Protein AF-A0A841KIM6-F1 (afdb_monomer)

Secondary structure (DSSP, 8-state):
--HHHHHHHHHHHHHHHHHHHHTTHHHHHHT-TT-TTPPPHHHHHHHHHHHHHHHHHHHHHHHHHHHHHHT--SSHHHHHHHTT------HHHHHHHHHHHHHHHHHHHHHHHHHSGGG--HHHHHHHTS-HHHHHHIIIIIIIIIHIIIIIIIIIHHHHHHHTTTTSTT----HHHHHHHHHHHHHHHHHHTHHHHHHHS---HHHHHHHHHHHTHHHHHHHHHHHSS-----PPP-----------------------

Structure (mmCIF, N/CA/C/O backbone):
data_AF-A0A841KIM6-F1
#
_entry.id   AF-A0A841KIM6-F1
#
loop_
_atom_site.group_PDB
_atom_site.id
_atom_site.type_symbol
_atom_site.label_atom_id
_atom_site.label_alt_id
_atom_site.label_comp_id
_atom_site.label_asym_id
_atom_site.label_entity_id
_atom_site.label_seq_id
_atom_site.pdbx_PDB_ins_code
_atom_site.Cartn_x
_atom_site.Cartn_y
_atom_site.Cartn_z
_atom_site.occupancy
_atom_site.B_iso_or_equiv
_atom_site.auth_seq_id
_atom_site.auth_comp_id
_atom_site.auth_asym_id
_atom_site.auth_atom_id
_atom_site.pdbx_PDB_model_num
ATOM 1 N N . MET A 1 1 ? -10.612 5.031 20.998 1.00 79.44 1 MET A N 1
ATOM 2 C CA . MET A 1 1 ? -9.149 5.184 21.158 1.00 79.44 1 MET A CA 1
ATOM 3 C C . MET A 1 1 ? -8.881 6.556 21.750 1.00 79.44 1 MET A C 1
ATOM 5 O O . MET A 1 1 ? -9.544 7.500 21.339 1.00 79.44 1 MET A O 1
ATOM 9 N N . GLU A 1 2 ? -7.971 6.668 22.718 1.00 87.56 2 GLU A N 1
ATOM 10 C CA . GLU A 1 2 ? -7.596 7.968 23.285 1.00 87.56 2 GLU A CA 1
ATOM 11 C C . GLU A 1 2 ? -6.978 8.883 22.221 1.00 87.56 2 GLU A C 1
ATOM 13 O O . GLU A 1 2 ? -6.209 8.426 21.374 1.00 87.56 2 GLU A O 1
ATOM 18 N N . LYS A 1 3 ? -7.268 10.189 22.287 1.00 90.19 3 LYS A N 1
ATOM 19 C CA . LYS A 1 3 ? -6.799 11.175 21.298 1.00 90.19 3 LYS A CA 1
ATOM 20 C C . LYS A 1 3 ? -5.270 11.184 21.161 1.00 90.19 3 LYS A C 1
ATOM 22 O O . LYS A 1 3 ? -4.758 11.223 20.047 1.00 90.19 3 LYS A O 1
ATOM 27 N N . ARG A 1 4 ? -4.534 11.087 22.275 1.00 91.25 4 ARG A N 1
ATOM 28 C CA . ARG A 1 4 ? -3.060 11.033 22.260 1.00 91.25 4 ARG A CA 1
ATOM 29 C C . ARG A 1 4 ? -2.525 9.793 21.542 1.00 91.25 4 ARG A C 1
ATOM 31 O O . ARG A 1 4 ? -1.630 9.921 20.714 1.00 91.25 4 ARG A O 1
ATOM 38 N N . VAL A 1 5 ? -3.097 8.620 21.821 1.00 90.31 5 VAL A N 1
ATOM 39 C CA . VAL A 1 5 ? -2.716 7.363 21.156 1.00 90.31 5 VAL A CA 1
ATOM 40 C C . VAL A 1 5 ? -3.024 7.433 19.659 1.00 90.31 5 VAL A C 1
ATOM 42 O O . VAL A 1 5 ? -2.184 7.038 18.859 1.00 90.31 5 VAL A O 1
ATOM 45 N N . HIS A 1 6 ? -4.166 8.016 19.271 1.00 93.94 6 HIS A N 1
ATOM 46 C CA . HIS A 1 6 ? -4.524 8.230 17.862 1.00 93.94 6 HIS A CA 1
ATOM 47 C C . HIS A 1 6 ? -3.461 9.036 17.113 1.00 93.94 6 HIS A C 1
ATOM 49 O O . HIS A 1 6 ? -2.974 8.589 16.083 1.00 93.94 6 HIS A O 1
ATOM 55 N N . HIS A 1 7 ? -3.077 10.208 17.627 1.00 95.19 7 HIS A N 1
ATOM 56 C CA . HIS A 1 7 ? -2.104 11.069 16.946 1.00 95.19 7 HIS A CA 1
ATOM 57 C C . HIS A 1 7 ? -0.714 10.438 16.856 1.00 95.19 7 HIS A C 1
ATOM 59 O O . HIS A 1 7 ? -0.090 10.505 15.802 1.00 95.19 7 HIS A O 1
ATOM 65 N N . ARG A 1 8 ? -0.251 9.782 17.927 1.00 96.00 8 ARG A N 1
ATOM 66 C CA . ARG A 1 8 ? 1.030 9.062 17.914 1.00 96.00 8 ARG A CA 1
ATOM 67 C C . ARG A 1 8 ? 1.026 7.909 16.913 1.00 96.00 8 ARG A C 1
ATOM 69 O O . ARG A 1 8 ? 2.019 7.700 16.229 1.00 96.00 8 ARG A O 1
ATOM 76 N N . LEU A 1 9 ? -0.089 7.189 16.810 1.00 95.06 9 LEU A N 1
ATOM 77 C CA . LEU A 1 9 ? -0.234 6.096 15.856 1.00 95.06 9 LEU A CA 1
ATOM 78 C C . LEU A 1 9 ? -0.264 6.602 14.411 1.00 95.06 9 LEU A C 1
ATOM 80 O O . LEU A 1 9 ? 0.396 6.014 13.564 1.00 95.06 9 LEU A O 1
ATOM 84 N N . VAL A 1 10 ? -0.974 7.702 14.136 1.00 97.31 10 VAL A N 1
ATOM 85 C CA . VAL A 1 10 ? -0.943 8.353 12.816 1.00 97.31 10 VAL A CA 1
ATOM 86 C C . VAL A 1 10 ? 0.485 8.760 12.463 1.00 97.31 10 VAL A C 1
ATOM 88 O O . VAL A 1 10 ? 0.949 8.389 11.396 1.00 97.31 10 VAL A O 1
ATOM 91 N N . LEU A 1 11 ? 1.201 9.434 13.371 1.00 97.44 11 LEU A N 1
ATOM 92 C CA . LEU A 1 11 ? 2.590 9.839 13.140 1.00 97.44 11 LEU A CA 1
ATOM 93 C C . LEU A 1 11 ? 3.497 8.637 12.842 1.00 97.44 11 LEU A C 1
ATOM 95 O O . LEU A 1 11 ? 4.238 8.659 11.866 1.00 97.44 11 LEU A O 1
ATOM 99 N N . LEU A 1 12 ? 3.405 7.576 13.649 1.00 97.12 12 LEU A N 1
ATOM 100 C CA . LEU A 1 12 ? 4.183 6.355 13.446 1.00 97.12 12 LEU A CA 1
ATOM 101 C C . LEU A 1 12 ? 3.915 5.739 12.066 1.00 97.12 12 LEU A C 1
ATOM 103 O O . LEU A 1 12 ? 4.857 5.427 11.344 1.00 97.12 12 LEU A O 1
ATOM 107 N N . LEU A 1 13 ? 2.645 5.593 11.685 1.00 96.94 13 LEU A N 1
ATOM 108 C CA . LEU A 1 13 ? 2.259 5.041 10.385 1.00 96.94 13 LEU A CA 1
ATOM 109 C C . LEU A 1 13 ? 2.717 5.935 9.224 1.00 96.94 13 LEU A C 1
ATOM 111 O O . LEU A 1 13 ? 3.187 5.413 8.218 1.00 96.94 13 LEU A O 1
ATOM 115 N N . SER A 1 14 ? 2.656 7.261 9.371 1.00 97.94 14 SER A N 1
ATOM 116 C CA . SER A 1 14 ? 3.191 8.205 8.383 1.00 97.94 14 SER A CA 1
ATOM 117 C C . SER A 1 14 ? 4.696 8.049 8.191 1.00 97.94 14 SER A C 1
ATOM 119 O O . SER A 1 14 ? 5.161 7.995 7.056 1.00 97.94 14 SER A O 1
ATOM 121 N N . CYS A 1 15 ? 5.461 7.943 9.280 1.00 98.00 15 CYS A N 1
ATOM 122 C CA . CYS A 1 15 ? 6.906 7.733 9.212 1.00 98.00 15 CYS A CA 1
ATOM 123 C C . CYS A 1 15 ? 7.255 6.382 8.577 1.00 98.00 15 CYS A C 1
ATOM 125 O O . CYS A 1 15 ? 8.140 6.324 7.727 1.00 98.00 15 CYS A O 1
ATOM 127 N N . LEU A 1 16 ? 6.539 5.312 8.940 1.00 97.25 16 LEU A N 1
ATOM 128 C CA . LEU A 1 16 ? 6.732 3.983 8.356 1.00 97.25 16 LEU A CA 1
ATOM 129 C C . LEU A 1 16 ? 6.395 3.960 6.858 1.00 97.25 16 LEU A C 1
ATOM 131 O O . LEU A 1 16 ? 7.172 3.424 6.074 1.00 97.25 16 LEU A O 1
ATOM 135 N N . GLY A 1 17 ? 5.289 4.583 6.444 1.00 97.38 17 GLY A N 1
ATOM 136 C CA . GLY A 1 17 ? 4.922 4.705 5.031 1.00 97.38 17 GLY A CA 1
ATOM 137 C C . GLY A 1 17 ? 5.909 5.563 4.227 1.00 97.38 17 GLY A C 1
ATOM 138 O O . GLY A 1 17 ? 6.243 5.228 3.091 1.00 97.38 17 GLY A O 1
ATOM 139 N N . CYS A 1 18 ? 6.443 6.630 4.828 1.00 97.88 18 CYS A N 1
ATOM 140 C CA . CYS A 1 18 ? 7.510 7.435 4.231 1.00 97.88 18 CYS A CA 1
ATOM 141 C C . CYS A 1 18 ? 8.790 6.614 4.027 1.00 97.88 18 CYS A C 1
ATOM 143 O O . CYS A 1 18 ? 9.299 6.552 2.910 1.00 97.88 18 CYS A O 1
ATOM 145 N N . ALA A 1 19 ? 9.253 5.898 5.056 1.00 97.56 19 ALA A N 1
ATOM 146 C CA . ALA A 1 19 ? 10.401 5.000 4.941 1.00 97.56 19 ALA A CA 1
ATOM 147 C C . ALA A 1 19 ? 10.178 3.914 3.871 1.00 97.56 19 ALA A C 1
ATOM 149 O O . ALA A 1 19 ? 11.064 3.659 3.058 1.00 97.56 19 ALA A O 1
ATOM 150 N N . ALA A 1 20 ? 8.977 3.332 3.818 1.00 95.81 20 ALA A N 1
ATOM 151 C CA . ALA A 1 20 ? 8.585 2.361 2.801 1.00 95.81 20 ALA A CA 1
ATOM 152 C C . ALA A 1 20 ? 8.582 2.944 1.377 1.00 95.81 20 ALA A C 1
ATOM 154 O O . ALA A 1 20 ? 8.960 2.257 0.434 1.00 95.81 20 ALA A O 1
ATOM 155 N N . SER A 1 21 ? 8.205 4.214 1.212 1.00 95.50 21 SER A N 1
ATOM 156 C CA . SER A 1 21 ? 8.249 4.902 -0.086 1.00 95.50 21 SER A CA 1
ATOM 157 C C . SER A 1 21 ? 9.673 5.209 -0.520 1.00 95.50 21 SER A C 1
ATOM 159 O O . SER A 1 21 ? 10.030 4.954 -1.661 1.00 95.50 21 SER A O 1
ATO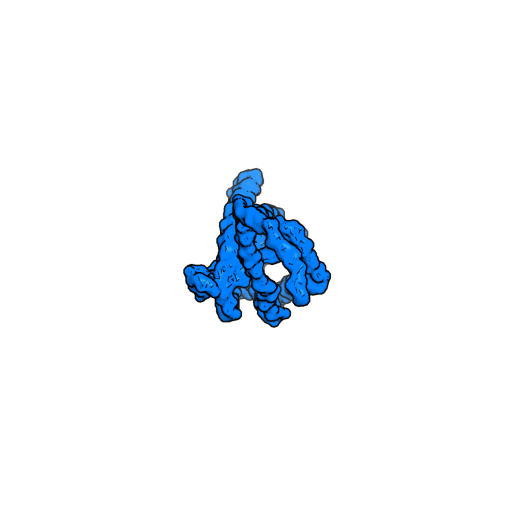M 161 N N . LEU A 1 22 ? 10.523 5.682 0.390 1.00 95.38 22 LEU A N 1
ATOM 162 C CA . LEU A 1 22 ? 11.937 5.924 0.094 1.00 95.38 22 LEU A CA 1
ATOM 163 C C . LEU A 1 22 ? 12.687 4.628 -0.248 1.00 95.38 22 LEU A C 1
ATOM 165 O O . LEU A 1 22 ? 13.611 4.639 -1.058 1.00 95.38 22 LEU A O 1
ATOM 169 N N . ALA A 1 23 ? 12.254 3.498 0.310 1.00 95.00 23 ALA A N 1
ATOM 170 C CA . ALA A 1 23 ? 12.800 2.177 0.023 1.00 95.00 23 ALA A CA 1
ATOM 171 C C . ALA A 1 23 ? 12.609 1.717 -1.439 1.00 95.00 23 ALA A C 1
ATOM 173 O O . ALA A 1 23 ? 13.270 0.767 -1.860 1.00 95.00 23 ALA A O 1
ATOM 174 N N . THR A 1 24 ? 11.761 2.385 -2.232 1.00 92.12 24 THR A N 1
ATOM 175 C CA . THR A 1 24 ? 11.604 2.100 -3.670 1.00 92.12 24 THR A CA 1
ATOM 176 C C . THR A 1 24 ? 12.613 2.850 -4.547 1.00 92.12 24 THR A C 1
ATOM 178 O O . THR A 1 24 ? 12.796 2.492 -5.710 1.00 92.12 24 THR A O 1
ATOM 181 N N . LEU A 1 25 ? 13.344 3.836 -4.010 1.00 91.12 25 LEU A N 1
ATOM 182 C CA . LEU A 1 25 ? 14.331 4.602 -4.782 1.00 91.12 25 LEU A CA 1
ATOM 183 C C . LEU A 1 25 ? 15.413 3.725 -5.435 1.00 91.12 25 LEU A C 1
ATOM 185 O O . LEU A 1 25 ? 15.686 3.932 -6.617 1.00 91.12 25 LEU A O 1
ATOM 189 N N . PRO A 1 26 ? 16.009 2.713 -4.766 1.00 91.56 26 PRO A N 1
ATOM 190 C CA . PRO A 1 26 ? 17.039 1.889 -5.394 1.00 91.56 26 PRO A CA 1
ATOM 191 C C . PRO A 1 26 ? 16.560 1.142 -6.640 1.00 91.56 26 PRO A C 1
ATOM 193 O O . PRO A 1 26 ? 17.347 0.965 -7.571 1.00 91.56 26 PRO A O 1
ATOM 196 N N . ILE A 1 27 ? 15.297 0.694 -6.659 1.00 87.62 27 ILE A N 1
ATOM 197 C CA . ILE A 1 27 ? 14.717 0.019 -7.823 1.00 87.62 27 ILE A CA 1
ATOM 198 C C . ILE A 1 27 ? 14.295 1.021 -8.898 1.00 87.62 27 ILE A C 1
ATOM 200 O O . ILE A 1 27 ? 14.581 0.787 -10.067 1.00 87.62 27 ILE A O 1
ATOM 204 N N . ALA A 1 28 ? 13.727 2.168 -8.515 1.00 84.62 28 ALA A N 1
ATOM 205 C CA . ALA A 1 28 ? 13.369 3.234 -9.449 1.00 84.62 28 ALA A CA 1
ATOM 206 C C . ALA A 1 28 ? 14.597 3.772 -10.205 1.00 84.62 28 ALA A C 1
ATOM 208 O O . ALA A 1 28 ? 14.563 3.902 -11.423 1.00 84.62 28 ALA A O 1
ATOM 209 N N . LEU A 1 29 ? 15.712 3.998 -9.503 1.00 86.69 29 LEU A N 1
ATOM 210 C CA . LEU A 1 29 ? 16.974 4.431 -10.111 1.00 86.69 29 LEU A CA 1
ATOM 211 C C . LEU A 1 29 ? 17.618 3.333 -10.971 1.00 86.69 29 LEU A C 1
ATOM 213 O O . LEU A 1 29 ? 18.273 3.636 -11.963 1.00 86.69 29 LEU A O 1
ATOM 217 N N . ALA A 1 30 ? 17.437 2.056 -10.609 1.00 85.56 30 ALA A N 1
ATOM 218 C CA . ALA A 1 30 ? 17.943 0.928 -11.395 1.00 85.56 30 ALA A CA 1
ATOM 219 C C . ALA A 1 30 ? 17.174 0.722 -12.706 1.00 85.56 30 ALA A C 1
ATOM 221 O O . ALA A 1 30 ? 17.750 0.223 -13.666 1.00 85.56 30 ALA A O 1
ATOM 222 N N . LEU A 1 31 ? 15.896 1.106 -12.741 1.00 77.88 31 LEU A N 1
ATOM 223 C CA . LEU A 1 31 ? 15.070 1.046 -13.945 1.00 77.88 31 LEU A CA 1
ATOM 224 C C . LEU A 1 31 ? 15.464 2.090 -15.001 1.00 77.88 31 LEU A C 1
ATOM 226 O O . LEU A 1 31 ? 15.036 1.970 -16.146 1.00 77.88 31 LEU A O 1
ATOM 230 N N . GLY A 1 32 ? 16.320 3.059 -14.659 1.00 71.94 32 GLY A N 1
ATOM 231 C CA . GLY A 1 32 ? 16.931 3.966 -15.630 1.00 71.94 32 GLY A CA 1
ATOM 232 C C . GLY A 1 32 ? 15.916 4.707 -16.513 1.00 71.94 32 GLY A C 1
ATOM 233 O O . GLY A 1 32 ? 14.893 5.184 -16.026 1.00 71.94 32 GLY A O 1
ATOM 234 N N . GLY A 1 33 ? 16.231 4.820 -17.811 1.00 58.19 33 GLY A N 1
ATOM 235 C CA . GLY A 1 33 ? 15.678 5.730 -18.835 1.00 58.19 33 GLY A CA 1
ATOM 236 C C . GLY A 1 33 ? 14.164 5.767 -19.113 1.00 58.19 33 GLY A C 1
ATOM 237 O O . GLY A 1 33 ? 13.772 6.359 -20.113 1.00 58.19 33 GLY A O 1
ATOM 238 N N . ALA A 1 34 ? 13.305 5.216 -18.253 1.00 57.16 34 ALA A N 1
ATOM 239 C CA . ALA A 1 34 ? 11.870 5.528 -18.245 1.00 57.16 34 ALA A CA 1
ATOM 240 C C . ALA A 1 34 ? 11.579 6.961 -17.742 1.00 57.16 34 ALA A C 1
ATOM 242 O O . ALA A 1 34 ? 10.501 7.499 -17.982 1.00 57.16 34 ALA A O 1
ATOM 243 N N . PHE A 1 35 ? 12.549 7.586 -17.065 1.00 58.16 35 PHE A N 1
ATOM 244 C CA . PHE A 1 35 ? 12.452 8.941 -16.525 1.00 58.16 35 PHE A CA 1
ATOM 245 C C . PHE A 1 35 ? 13.674 9.766 -16.953 1.00 58.16 35 PHE A C 1
ATOM 247 O O . PHE A 1 35 ? 14.587 10.003 -16.165 1.00 58.16 35 PHE A O 1
ATOM 254 N N . ALA A 1 36 ? 13.721 10.164 -18.225 1.00 58.66 36 ALA A N 1
ATOM 255 C CA . ALA A 1 36 ? 14.836 10.945 -18.773 1.00 58.66 36 ALA A CA 1
ATOM 256 C C . ALA A 1 36 ? 15.005 12.332 -18.107 1.00 58.66 36 ALA A C 1
ATOM 258 O O . ALA A 1 36 ? 16.098 12.886 -18.144 1.00 58.66 36 ALA A O 1
ATOM 259 N N . ASP A 1 37 ? 13.973 12.826 -17.412 1.00 73.62 37 ASP A N 1
ATOM 260 C CA . ASP A 1 37 ? 13.924 14.160 -16.799 1.00 73.62 37 ASP A CA 1
ATOM 261 C C . ASP A 1 37 ? 13.688 14.110 -15.278 1.00 73.62 37 ASP A C 1
ATOM 263 O O . ASP A 1 37 ? 12.828 14.806 -14.729 1.00 73.62 37 ASP A O 1
ATOM 267 N N . LEU A 1 38 ? 14.412 13.245 -14.559 1.00 77.38 38 LEU A N 1
ATOM 268 C CA . LEU A 1 38 ? 14.303 13.232 -13.098 1.00 77.38 38 LEU A CA 1
ATOM 269 C C . LEU A 1 38 ? 14.894 14.514 -12.488 1.00 77.38 38 LEU A C 1
ATOM 271 O O . LEU A 1 38 ? 15.999 14.924 -12.852 1.00 77.38 38 LEU A O 1
ATOM 275 N N . PRO A 1 39 ? 14.218 15.117 -11.493 1.00 86.81 39 PRO A N 1
ATOM 276 C CA . PRO A 1 39 ? 14.806 16.180 -10.693 1.00 86.81 39 PRO A CA 1
ATOM 277 C C . PRO A 1 39 ? 16.111 15.727 -10.018 1.00 86.81 39 PRO A C 1
ATOM 279 O O . PRO A 1 39 ? 16.303 14.527 -9.787 1.00 86.81 39 PRO A O 1
ATOM 282 N N . PRO A 1 40 ? 16.972 16.670 -9.587 1.00 90.25 40 PRO A N 1
ATOM 283 C CA . PRO A 1 40 ? 18.133 16.351 -8.763 1.00 90.25 40 PRO A CA 1
ATOM 284 C C . PRO A 1 40 ? 17.742 15.471 -7.572 1.00 90.25 40 PRO A C 1
ATOM 286 O O . PRO A 1 40 ? 16.707 15.697 -6.941 1.00 90.25 40 PRO A O 1
ATOM 289 N N . LEU A 1 41 ? 18.584 14.493 -7.230 1.00 89.31 41 LEU A N 1
ATOM 290 C CA . LEU A 1 41 ? 18.266 13.472 -6.225 1.00 89.31 41 LEU A CA 1
ATOM 291 C C . LEU A 1 41 ? 17.724 14.033 -4.889 1.00 89.31 41 LEU A C 1
ATOM 293 O O . LEU A 1 41 ? 16.771 13.447 -4.366 1.00 89.31 41 LEU A O 1
ATOM 297 N N . PRO A 1 42 ? 18.226 15.162 -4.339 1.00 93.12 42 PRO A N 1
ATOM 298 C CA . PRO A 1 42 ? 17.646 15.763 -3.135 1.00 93.12 42 PRO A CA 1
ATOM 299 C C . PRO A 1 42 ? 16.206 16.256 -3.326 1.00 93.12 42 PRO A C 1
ATOM 301 O O . PRO A 1 42 ? 15.379 16.086 -2.433 1.00 93.12 42 PRO A O 1
ATOM 304 N N . VAL A 1 43 ? 15.888 16.824 -4.493 1.00 94.12 43 VAL A N 1
ATOM 305 C CA . VAL A 1 43 ? 14.540 17.304 -4.839 1.00 94.12 43 VAL A CA 1
ATOM 306 C C . VAL A 1 43 ? 13.593 16.123 -5.013 1.00 94.12 43 VAL A C 1
ATOM 308 O O . VAL A 1 43 ? 12.505 16.128 -4.443 1.00 94.12 43 VAL A O 1
ATOM 311 N N . LEU A 1 44 ? 14.025 15.081 -5.730 1.00 91.31 44 LEU A N 1
ATOM 312 C CA . LEU A 1 44 ? 13.251 13.852 -5.904 1.00 91.31 44 LEU A CA 1
ATOM 313 C C . LEU A 1 44 ? 12.954 13.183 -4.554 1.00 91.31 44 LEU A C 1
ATOM 315 O O . LEU A 1 44 ? 11.805 12.877 -4.244 1.00 91.31 44 LEU A O 1
ATOM 319 N N . THR A 1 45 ? 13.986 13.001 -3.728 1.00 94.12 45 THR A N 1
ATOM 320 C CA . THR A 1 45 ? 13.877 12.342 -2.418 1.00 94.12 45 THR A CA 1
ATOM 321 C C . THR A 1 45 ? 13.025 13.164 -1.453 1.00 94.12 45 THR A C 1
ATOM 323 O O . THR A 1 45 ? 12.140 12.620 -0.794 1.00 94.12 45 THR A O 1
ATOM 326 N N . GLY A 1 46 ? 13.250 14.480 -1.387 1.00 96.75 46 GLY A N 1
ATOM 327 C CA . GLY A 1 46 ? 12.474 15.391 -0.548 1.00 96.75 46 GLY A CA 1
ATOM 328 C C . GLY A 1 46 ? 11.009 15.463 -0.974 1.00 96.75 46 GLY A C 1
ATOM 329 O O . GLY A 1 46 ? 10.120 15.344 -0.131 1.00 96.75 46 GLY A O 1
ATOM 330 N N . GLY A 1 47 ? 10.746 15.575 -2.278 1.00 96.31 47 GLY A N 1
ATOM 331 C CA . GLY A 1 47 ? 9.397 15.566 -2.841 1.00 96.31 47 GLY A CA 1
ATOM 332 C C . GLY A 1 47 ? 8.653 14.264 -2.544 1.00 96.31 47 GLY A C 1
ATOM 333 O O . GLY A 1 47 ? 7.522 14.305 -2.059 1.00 96.31 47 GLY A O 1
ATOM 334 N N . LEU A 1 48 ? 9.309 13.116 -2.742 1.00 94.88 48 LEU A N 1
ATOM 335 C CA . LEU A 1 48 ? 8.754 11.800 -2.416 1.00 94.88 48 LEU A CA 1
ATOM 336 C C . LEU A 1 48 ? 8.456 11.664 -0.917 1.00 94.88 48 LEU A C 1
ATOM 338 O O . LEU A 1 48 ? 7.383 11.193 -0.549 1.00 94.88 48 LEU A O 1
ATOM 342 N N . ALA A 1 49 ? 9.364 12.112 -0.046 1.00 97.69 49 ALA A N 1
ATOM 343 C CA . ALA A 1 49 ? 9.169 12.059 1.400 1.00 97.69 49 ALA A CA 1
ATOM 344 C C . ALA A 1 49 ? 7.987 12.928 1.856 1.00 97.69 49 ALA A C 1
ATOM 346 O O . ALA A 1 49 ? 7.145 12.471 2.630 1.00 97.69 49 ALA A O 1
ATOM 347 N N . VAL A 1 50 ? 7.891 14.167 1.362 1.00 98.12 50 VAL A N 1
ATOM 348 C CA . VAL A 1 50 ? 6.786 15.081 1.690 1.00 98.12 50 VAL A CA 1
ATOM 349 C C . VAL A 1 50 ? 5.458 14.516 1.193 1.00 98.12 50 VAL A C 1
ATOM 351 O O . VAL A 1 50 ? 4.500 14.444 1.965 1.00 98.12 50 VAL A O 1
ATOM 354 N N . GLN A 1 51 ? 5.409 14.059 -0.061 1.00 97.56 51 GLN A N 1
ATOM 355 C CA . GLN A 1 51 ? 4.226 13.417 -0.629 1.00 97.56 51 GLN A CA 1
ATOM 356 C C . GLN A 1 51 ? 3.799 12.212 0.216 1.00 97.56 51 GLN A C 1
ATOM 358 O O . GLN A 1 51 ? 2.636 12.126 0.616 1.00 97.56 51 GLN A O 1
ATOM 363 N N . ALA A 1 52 ? 4.733 11.315 0.536 1.00 97.62 52 ALA A N 1
ATOM 364 C CA . ALA A 1 52 ? 4.464 10.131 1.336 1.00 97.62 52 ALA A CA 1
ATOM 365 C C . ALA A 1 52 ? 3.910 10.506 2.717 1.00 97.62 52 ALA A C 1
ATOM 367 O O . ALA A 1 52 ? 2.861 10.005 3.117 1.00 97.62 52 ALA A O 1
ATOM 368 N N . LEU A 1 53 ? 4.552 11.431 3.434 1.00 98.38 53 LEU A N 1
ATOM 369 C CA . LEU A 1 53 ? 4.092 11.865 4.755 1.00 98.38 53 LEU A CA 1
ATOM 370 C C . LEU A 1 53 ? 2.649 12.379 4.721 1.00 98.38 53 LEU A C 1
ATOM 372 O O . LEU A 1 53 ? 1.853 11.984 5.575 1.00 98.38 53 LEU A O 1
ATOM 376 N N . VAL A 1 54 ? 2.295 13.202 3.730 1.00 98.44 54 VAL A N 1
ATOM 377 C CA . VAL A 1 54 ? 0.929 13.725 3.563 1.00 98.44 54 VAL A CA 1
ATOM 378 C C . VAL A 1 54 ? -0.054 12.594 3.268 1.00 98.44 54 VAL A C 1
ATOM 380 O O . VAL A 1 54 ? -1.057 12.450 3.972 1.00 98.44 54 VAL A O 1
ATOM 383 N N . VAL A 1 55 ? 0.242 11.760 2.269 1.00 98.31 55 VAL A N 1
ATOM 384 C CA . VAL A 1 55 ? -0.635 10.662 1.839 1.00 98.31 55 VAL A CA 1
ATOM 385 C C . VAL A 1 55 ? -0.871 9.669 2.978 1.00 98.31 55 VAL A C 1
ATOM 387 O O . VAL A 1 55 ? -2.023 9.382 3.311 1.00 98.31 55 VAL A O 1
ATOM 390 N N . PHE A 1 56 ? 0.185 9.190 3.640 1.00 98.19 56 PHE A N 1
ATOM 391 C CA . PHE A 1 56 ? 0.049 8.222 4.729 1.00 98.19 56 PHE A CA 1
ATOM 392 C C . PHE A 1 56 ? -0.555 8.837 5.990 1.00 98.19 56 PHE A C 1
ATOM 394 O O . PHE A 1 56 ? -1.292 8.144 6.688 1.00 98.19 56 PHE A O 1
ATOM 401 N N . ALA A 1 57 ? -0.321 10.122 6.287 1.00 98.25 57 ALA A N 1
ATOM 402 C CA . ALA A 1 57 ? -1.009 10.796 7.392 1.00 98.25 57 ALA A CA 1
ATOM 403 C C . ALA A 1 57 ? -2.521 10.844 7.169 1.00 98.25 57 ALA A C 1
ATOM 405 O O . ALA A 1 57 ? -3.285 10.501 8.076 1.00 98.25 57 ALA A O 1
ATOM 406 N N . LEU A 1 58 ? -2.960 11.223 5.966 1.00 98.38 58 LEU A N 1
ATOM 407 C CA . LEU A 1 58 ? -4.377 11.257 5.610 1.00 98.38 58 LEU A CA 1
ATOM 408 C C . LEU A 1 58 ? -4.983 9.851 5.631 1.00 98.38 58 LEU A C 1
ATOM 410 O O . LEU A 1 58 ? -5.987 9.635 6.313 1.00 98.38 58 LEU A O 1
ATOM 414 N N . ALA A 1 59 ? -4.344 8.887 4.966 1.00 97.81 59 ALA A N 1
ATOM 415 C CA . ALA A 1 59 ? -4.800 7.502 4.914 1.00 97.81 59 ALA A CA 1
ATOM 416 C C . ALA A 1 59 ? -4.898 6.884 6.317 1.00 97.81 59 ALA A C 1
ATOM 418 O O . ALA A 1 59 ? -5.959 6.391 6.703 1.00 97.81 59 ALA A O 1
ATOM 419 N N . ALA A 1 60 ? -3.845 6.982 7.134 1.00 97.69 60 ALA A N 1
ATOM 420 C CA . ALA A 1 60 ? -3.849 6.459 8.497 1.00 97.69 60 ALA A CA 1
ATOM 421 C C . ALA A 1 60 ? -4.915 7.145 9.363 1.00 97.69 60 ALA A C 1
ATOM 423 O O . ALA A 1 60 ? -5.652 6.479 10.092 1.00 97.69 60 ALA A O 1
ATOM 424 N N . HIS A 1 61 ? -5.043 8.472 9.274 1.00 97.50 61 HIS A N 1
ATOM 425 C CA . HIS A 1 61 ? -6.017 9.218 10.063 1.00 97.50 61 HIS A CA 1
ATOM 426 C C . HIS A 1 61 ? -7.461 8.839 9.719 1.00 97.50 61 HIS A C 1
ATOM 428 O O . HIS A 1 61 ? -8.263 8.576 10.623 1.00 97.50 61 HIS A O 1
ATOM 434 N N . LEU A 1 62 ? -7.795 8.817 8.427 1.00 97.19 62 LEU A N 1
ATOM 435 C CA . LEU A 1 62 ? -9.127 8.477 7.936 1.00 97.19 62 LEU A CA 1
ATOM 436 C C . LEU A 1 62 ? -9.436 6.995 8.155 1.00 97.19 62 LEU A C 1
ATOM 438 O O . LEU A 1 62 ? -10.516 6.675 8.648 1.00 97.19 62 LEU A O 1
ATOM 442 N N . GLY A 1 63 ? -8.476 6.109 7.890 1.00 95.62 63 GLY A N 1
ATOM 443 C CA . GLY A 1 63 ? -8.601 4.668 8.094 1.00 95.62 63 GLY A CA 1
ATOM 444 C C . GLY A 1 63 ? -8.869 4.301 9.550 1.00 95.62 63 GLY A C 1
ATOM 445 O O . GLY A 1 63 ? -9.848 3.617 9.845 1.00 95.62 63 GLY A O 1
ATOM 446 N N . LEU A 1 64 ? -8.087 4.838 10.494 1.00 94.75 64 LEU A N 1
ATOM 447 C CA . LEU A 1 64 ? -8.299 4.611 11.931 1.00 94.75 64 LEU A CA 1
ATOM 448 C C . LEU A 1 64 ? -9.657 5.139 12.414 1.00 94.75 64 LEU A C 1
ATOM 450 O O . LEU A 1 64 ? -10.316 4.496 13.236 1.00 94.75 64 LEU A O 1
ATOM 454 N N . LYS A 1 65 ? -10.098 6.297 11.904 1.00 93.62 65 LYS A N 1
ATOM 455 C CA . LYS A 1 65 ? -11.426 6.847 12.212 1.00 93.62 65 LYS A CA 1
ATOM 456 C C . LYS A 1 65 ? -12.539 5.955 11.670 1.00 93.62 65 LYS A C 1
ATOM 458 O O . LYS A 1 65 ? -13.449 5.617 12.426 1.00 93.62 65 LYS A O 1
ATOM 463 N N . ALA A 1 66 ? -12.465 5.570 10.399 1.00 92.50 66 ALA A N 1
ATOM 464 C CA . ALA A 1 66 ? -13.451 4.713 9.750 1.00 92.50 66 ALA A CA 1
ATOM 465 C C . ALA A 1 66 ? -13.548 3.357 10.461 1.00 92.50 66 ALA A C 1
ATOM 467 O O . ALA A 1 66 ? -14.641 2.955 10.861 1.00 92.50 66 ALA A O 1
ATOM 468 N N . ALA A 1 67 ? -12.404 2.723 10.738 1.00 90.56 67 ALA A N 1
ATOM 469 C CA . ALA A 1 67 ? -12.318 1.461 11.465 1.00 90.56 67 ALA A CA 1
ATOM 470 C C . ALA A 1 67 ? -12.999 1.546 12.839 1.00 90.56 67 ALA A C 1
ATOM 472 O O . ALA A 1 67 ? -13.868 0.733 13.159 1.00 90.56 67 ALA A O 1
ATOM 473 N N . GLY A 1 68 ? -12.678 2.583 13.621 1.00 88.94 68 GLY A N 1
ATOM 474 C CA . GLY A 1 68 ? -13.269 2.794 14.942 1.00 88.94 68 GLY A CA 1
ATOM 475 C C . GLY A 1 68 ? -14.785 3.021 14.919 1.00 88.94 68 GLY A C 1
ATOM 476 O O . GLY A 1 68 ? -15.463 2.646 15.873 1.00 88.94 68 GLY A O 1
ATOM 477 N N . ARG A 1 69 ? -15.333 3.600 13.841 1.00 89.38 69 ARG A N 1
ATOM 478 C CA . ARG A 1 69 ? -16.777 3.853 13.688 1.00 89.38 69 ARG A CA 1
ATOM 479 C C . ARG A 1 69 ? -17.584 2.607 13.345 1.00 89.38 69 ARG A C 1
ATOM 481 O O . ARG A 1 69 ? -18.747 2.554 13.719 1.00 89.38 69 ARG A O 1
ATOM 488 N N . VAL A 1 70 ? -16.980 1.627 12.676 1.00 88.00 70 VAL A N 1
ATOM 489 C CA . VAL A 1 70 ? -17.646 0.367 12.288 1.00 88.00 70 VAL A CA 1
ATOM 490 C C . VAL A 1 70 ? -17.224 -0.844 13.117 1.00 88.00 70 VAL A C 1
ATOM 492 O O . VAL A 1 70 ? -17.637 -1.969 12.832 1.00 88.00 70 VAL A O 1
ATOM 495 N N . GLY A 1 71 ? -16.441 -0.620 14.174 1.00 85.25 71 GLY A N 1
ATOM 496 C CA . GLY A 1 71 ? -16.027 -1.655 15.118 1.00 85.25 71 GLY A CA 1
ATOM 497 C C . GLY A 1 71 ? -14.874 -2.537 14.636 1.00 85.25 71 GLY A C 1
ATOM 498 O O . GLY A 1 71 ? -14.672 -3.605 15.207 1.00 85.25 71 GLY A O 1
ATOM 499 N N . LEU A 1 72 ? -14.116 -2.110 13.623 1.00 86.25 72 LEU A N 1
ATOM 500 C CA . LEU A 1 72 ? -12.870 -2.761 13.217 1.00 86.25 72 LEU A CA 1
ATOM 501 C C . LEU A 1 72 ? -11.718 -2.332 14.137 1.00 86.25 72 LEU A C 1
ATOM 503 O O . LEU A 1 72 ? -11.704 -1.229 14.685 1.00 86.25 72 LEU A O 1
ATOM 507 N N . ALA A 1 73 ? -10.723 -3.205 14.295 1.00 79.38 73 ALA A N 1
ATOM 508 C CA . ALA A 1 73 ? -9.602 -2.976 15.205 1.00 79.38 73 ALA A CA 1
ATOM 509 C C . ALA A 1 73 ? -8.622 -1.876 14.740 1.00 79.38 73 ALA A C 1
ATOM 511 O O . ALA A 1 73 ? -7.907 -1.312 15.570 1.00 79.38 73 ALA A O 1
ATOM 512 N N . GLY A 1 74 ? -8.566 -1.578 13.435 1.00 84.06 74 GLY A N 1
ATOM 513 C CA . GLY A 1 74 ? -7.556 -0.690 12.851 1.00 84.06 74 GLY A CA 1
ATOM 514 C C . GLY A 1 74 ? -6.168 -1.336 12.908 1.00 84.06 74 GLY A C 1
ATOM 515 O O . GLY A 1 74 ? -5.945 -2.349 12.258 1.00 84.06 74 GLY A O 1
ATOM 516 N N . ALA A 1 75 ? -5.263 -0.793 13.729 1.00 83.62 75 ALA A N 1
ATOM 517 C CA . ALA A 1 75 ? -3.902 -1.309 13.926 1.00 83.62 75 ALA A CA 1
ATOM 518 C C . ALA A 1 75 ? -3.659 -1.729 15.396 1.00 83.62 75 ALA A C 1
ATOM 520 O O . ALA A 1 75 ? -2.964 -1.028 16.135 1.00 83.62 75 ALA A O 1
ATOM 521 N N . PRO A 1 76 ? -4.244 -2.849 15.869 1.00 82.00 76 PRO A N 1
ATOM 522 C CA . PRO A 1 76 ? -4.306 -3.183 17.297 1.00 82.00 76 PRO A CA 1
ATOM 523 C C . PRO A 1 76 ? -2.935 -3.410 17.951 1.00 82.00 76 PRO A C 1
ATOM 525 O O . PRO A 1 76 ? -2.745 -3.001 19.095 1.00 82.00 76 PRO A O 1
ATOM 528 N N . LEU A 1 77 ? -1.983 -4.018 17.231 1.00 82.50 77 LEU A N 1
ATOM 529 C CA . LEU A 1 77 ? -0.613 -4.246 17.707 1.00 82.50 77 LEU A CA 1
ATOM 530 C C . LEU A 1 77 ? 0.108 -2.912 17.943 1.00 82.50 77 LEU A C 1
ATOM 532 O O . LEU A 1 77 ? 0.544 -2.625 19.056 1.00 82.50 77 LEU A O 1
ATOM 536 N N . LEU A 1 78 ? 0.161 -2.064 16.914 1.00 85.69 78 LEU A N 1
ATOM 537 C CA . LEU A 1 78 ? 0.822 -0.760 16.983 1.00 85.69 78 LEU A CA 1
ATOM 538 C C . LEU A 1 78 ? 0.132 0.173 17.986 1.00 85.69 78 LEU A C 1
ATOM 540 O O . LEU A 1 78 ? 0.803 0.864 18.745 1.00 85.69 78 LEU A O 1
ATOM 544 N N . ALA A 1 79 ? -1.200 0.149 18.068 1.00 85.62 79 ALA A N 1
ATOM 545 C CA . ALA A 1 79 ? -1.953 0.924 19.052 1.00 85.62 79 ALA A CA 1
ATOM 546 C C . ALA A 1 79 ? -1.667 0.490 20.499 1.00 85.62 79 ALA A C 1
ATOM 548 O O . ALA A 1 79 ? -1.732 1.306 21.419 1.00 85.62 79 ALA A O 1
ATOM 549 N N . ALA A 1 80 ? -1.394 -0.794 20.736 1.00 84.62 80 ALA A N 1
ATOM 550 C CA . ALA A 1 80 ? -1.013 -1.286 22.052 1.00 84.62 80 ALA A CA 1
ATOM 551 C C . ALA A 1 80 ? 0.430 -0.903 22.406 1.00 84.62 80 ALA A C 1
ATOM 553 O O . ALA A 1 80 ? 0.627 -0.366 23.494 1.00 84.62 80 ALA A O 1
ATOM 554 N N . LEU A 1 81 ? 1.376 -1.045 21.472 1.00 85.62 81 LEU A N 1
ATOM 555 C CA . LEU A 1 81 ? 2.769 -0.611 21.643 1.00 85.62 81 LEU A CA 1
ATOM 556 C C . LEU A 1 81 ? 2.875 0.899 21.916 1.00 85.62 81 LEU A C 1
ATOM 558 O O . LEU A 1 81 ? 3.455 1.312 22.914 1.00 85.62 81 LEU A O 1
ATOM 562 N N . VAL A 1 82 ? 2.231 1.732 21.090 1.00 89.69 82 VAL A N 1
ATOM 563 C CA . VAL A 1 82 ? 2.189 3.199 21.261 1.00 89.69 82 VAL A CA 1
ATOM 564 C C . VAL A 1 82 ? 1.488 3.608 22.563 1.00 89.69 82 VAL A C 1
ATOM 566 O O . VAL A 1 82 ? 1.788 4.655 23.142 1.00 89.69 82 VAL A O 1
ATOM 569 N N . GLY A 1 83 ? 0.544 2.786 23.022 1.00 85.81 83 GLY A N 1
ATOM 570 C CA . GLY A 1 83 ? -0.146 2.948 24.298 1.00 85.81 83 GLY A CA 1
ATOM 571 C C . GLY A 1 83 ? 0.626 2.416 25.509 1.00 85.81 83 GLY A C 1
ATOM 572 O O . GLY A 1 83 ? 0.064 2.432 26.599 1.00 85.81 83 GLY A O 1
ATOM 573 N N . GLY A 1 84 ? 1.858 1.919 25.342 1.00 82.88 84 GLY A N 1
ATOM 574 C CA . GLY A 1 84 ? 2.682 1.384 26.432 1.00 82.88 84 GLY A CA 1
ATOM 575 C C . GLY A 1 84 ? 2.178 0.062 27.015 1.00 82.88 84 GLY A C 1
ATOM 576 O O . GLY A 1 84 ? 2.529 -0.292 28.136 1.00 82.88 84 GLY A O 1
ATOM 577 N N . ARG A 1 85 ? 1.325 -0.665 26.288 1.00 80.56 85 ARG A N 1
ATOM 578 C CA . ARG A 1 85 ? 0.827 -1.979 26.708 1.00 80.56 85 ARG A CA 1
ATOM 579 C C . ARG A 1 85 ? 1.726 -3.061 26.134 1.00 80.56 85 ARG A C 1
ATOM 581 O O . ARG A 1 85 ? 2.060 -3.018 24.950 1.00 80.56 85 ARG A O 1
ATOM 588 N N . SER A 1 86 ? 2.056 -4.059 26.950 1.00 74.00 86 SER A N 1
ATOM 589 C CA . SER A 1 86 ? 2.691 -5.269 26.446 1.00 74.00 86 SER A CA 1
ATOM 590 C C . SER A 1 86 ? 1.739 -5.956 25.472 1.00 74.00 86 SER A C 1
ATOM 592 O O . SER A 1 86 ? 0.548 -6.139 25.744 1.00 74.00 86 SER A O 1
ATOM 594 N N . VAL A 1 87 ? 2.260 -6.308 24.302 1.00 67.25 87 VAL A N 1
ATOM 595 C CA . VAL A 1 87 ? 1.540 -7.170 23.377 1.00 67.25 87 VAL A CA 1
ATOM 596 C C . VAL A 1 87 ? 2.218 -8.519 23.452 1.00 67.25 87 VAL A C 1
ATOM 598 O O . VAL A 1 87 ? 3.372 -8.612 23.037 1.00 67.25 87 VAL A O 1
ATOM 601 N N . PRO A 1 88 ? 1.550 -9.562 23.974 1.00 66.38 88 PRO A N 1
ATOM 602 C CA . PRO A 1 88 ? 2.044 -10.908 23.790 1.00 66.38 88 PRO A CA 1
ATOM 603 C C . PRO A 1 88 ? 1.928 -11.194 22.294 1.00 66.38 88 PRO A C 1
ATOM 605 O O . PRO A 1 88 ? 0.864 -11.558 21.781 1.00 66.38 88 PRO A O 1
ATOM 608 N N . LEU A 1 89 ? 3.020 -10.954 21.571 1.00 63.50 89 LEU A N 1
ATOM 609 C CA . LEU A 1 89 ? 3.254 -11.560 20.276 1.00 63.50 89 LEU A CA 1
ATOM 610 C C . LEU A 1 89 ? 3.372 -13.050 20.571 1.00 63.50 89 LEU A C 1
ATOM 612 O O . LEU A 1 89 ? 4.446 -13.554 20.846 1.00 63.50 89 LEU A O 1
ATOM 616 N N . ALA A 1 90 ? 2.233 -13.739 20.649 1.00 64.44 90 ALA A N 1
ATOM 617 C CA . ALA A 1 90 ? 2.245 -15.184 20.761 1.00 64.44 90 ALA A CA 1
ATOM 618 C C . ALA A 1 90 ? 3.002 -15.690 19.534 1.00 64.44 90 ALA A C 1
ATOM 620 O O . ALA A 1 90 ? 2.548 -15.422 18.417 1.00 64.44 90 ALA A O 1
ATOM 621 N N . ASP A 1 91 ? 4.124 -16.380 19.731 1.00 68.06 91 ASP A N 1
ATOM 622 C CA . ASP A 1 91 ? 5.028 -16.797 18.652 1.00 68.06 91 ASP A CA 1
ATOM 623 C C . ASP A 1 91 ? 4.263 -17.479 17.512 1.00 68.06 91 ASP A C 1
ATOM 625 O O . ASP A 1 91 ? 4.473 -17.185 16.340 1.00 68.06 91 ASP A O 1
ATOM 629 N N . ALA A 1 92 ? 3.237 -18.265 17.852 1.00 73.00 92 ALA A N 1
ATOM 630 C CA . ALA A 1 92 ? 2.347 -18.915 16.896 1.00 73.00 92 ALA A CA 1
ATOM 631 C C . ALA A 1 92 ? 1.540 -17.954 15.994 1.00 73.00 92 ALA A C 1
ATOM 633 O O . ALA A 1 92 ? 1.231 -18.300 14.857 1.00 73.00 92 ALA A O 1
ATOM 634 N N . ARG A 1 93 ? 1.146 -16.760 16.457 1.00 75.25 93 ARG A N 1
ATOM 635 C CA . ARG A 1 93 ? 0.430 -15.768 15.625 1.00 75.25 93 ARG A CA 1
ATOM 636 C C . ARG A 1 93 ? 1.368 -15.098 14.633 1.00 75.25 93 ARG A C 1
ATOM 638 O O . ARG A 1 93 ? 0.992 -14.955 13.474 1.00 75.25 93 ARG A O 1
ATOM 645 N N . LEU A 1 94 ? 2.557 -14.710 15.088 1.00 78.44 94 LEU A N 1
ATOM 646 C CA . LEU A 1 94 ? 3.576 -14.122 14.226 1.00 78.44 94 LEU A CA 1
ATOM 647 C C . LEU A 1 94 ? 4.070 -15.153 13.206 1.00 78.44 94 LEU A C 1
ATOM 649 O O . LEU A 1 94 ? 4.070 -14.868 12.014 1.00 78.44 94 LEU A O 1
ATOM 653 N N . ALA A 1 95 ? 4.365 -16.377 13.649 1.00 81.19 95 ALA A N 1
ATOM 654 C CA . ALA A 1 95 ? 4.752 -17.482 12.780 1.00 81.19 95 ALA A CA 1
ATOM 655 C C . ALA A 1 95 ? 3.682 -17.785 11.725 1.00 81.19 95 ALA A C 1
ATOM 657 O O . ALA A 1 95 ? 4.012 -17.921 10.553 1.00 81.19 95 ALA A O 1
ATOM 658 N N . ARG A 1 96 ? 2.392 -17.814 12.095 1.00 82.44 96 ARG A N 1
ATOM 659 C CA . ARG A 1 96 ? 1.303 -17.976 11.117 1.00 82.44 96 ARG A CA 1
ATOM 660 C C . ARG A 1 96 ? 1.216 -16.820 10.125 1.00 82.44 96 ARG A C 1
ATOM 662 O O . ARG A 1 96 ? 0.963 -17.075 8.956 1.00 82.44 96 ARG A O 1
ATOM 669 N N . ALA A 1 97 ? 1.404 -15.577 10.567 1.00 80.88 97 ALA A N 1
ATOM 670 C CA . ALA A 1 97 ? 1.386 -14.421 9.671 1.00 80.88 97 ALA A CA 1
ATOM 671 C C . ALA A 1 97 ? 2.551 -14.471 8.671 1.00 80.88 97 ALA A C 1
ATOM 673 O O . ALA A 1 97 ? 2.337 -14.278 7.477 1.00 80.88 97 ALA A O 1
ATOM 674 N N . ILE A 1 98 ? 3.753 -14.807 9.147 1.00 83.00 98 ILE A N 1
ATOM 675 C CA . ILE A 1 98 ? 4.940 -15.003 8.308 1.00 83.00 98 ILE A CA 1
ATOM 676 C C . ILE A 1 98 ? 4.714 -16.159 7.331 1.00 83.00 98 ILE A C 1
ATOM 678 O O . ILE A 1 98 ? 4.898 -15.982 6.132 1.00 83.00 98 ILE A O 1
ATOM 682 N N . ALA A 1 99 ? 4.258 -17.318 7.812 1.00 86.00 99 ALA A N 1
ATOM 683 C CA . ALA A 1 99 ? 3.999 -18.487 6.976 1.00 86.00 99 ALA A CA 1
ATOM 684 C C . ALA A 1 99 ? 2.928 -18.211 5.911 1.00 86.00 99 ALA A C 1
ATOM 686 O O . ALA A 1 99 ? 3.100 -18.597 4.759 1.00 86.00 99 ALA A O 1
ATOM 687 N N . ALA A 1 100 ? 1.853 -17.502 6.266 1.00 84.00 100 ALA A N 1
ATOM 688 C CA . ALA A 1 100 ? 0.829 -17.091 5.311 1.00 84.00 100 ALA A CA 1
ATOM 689 C C . ALA A 1 100 ? 1.390 -16.118 4.265 1.00 84.00 100 ALA A C 1
ATOM 691 O O . ALA A 1 100 ? 1.144 -16.308 3.079 1.00 84.00 100 ALA A O 1
ATOM 692 N N . GLY A 1 101 ? 2.174 -15.118 4.680 1.00 81.94 101 GLY A N 1
ATOM 693 C CA . GLY A 1 101 ? 2.821 -14.177 3.763 1.00 81.94 101 GLY A CA 1
ATOM 694 C C . GLY A 1 101 ? 3.782 -14.870 2.795 1.00 81.94 101 GLY A C 1
ATOM 695 O O . GLY A 1 101 ? 3.701 -14.649 1.590 1.00 81.94 101 GLY A O 1
ATOM 696 N N . LEU A 1 102 ? 4.635 -15.766 3.301 1.00 85.88 102 LEU A N 1
ATOM 697 C CA . LEU A 1 102 ? 5.544 -16.572 2.481 1.00 85.88 102 LEU A CA 1
ATOM 698 C C . LEU A 1 102 ? 4.783 -17.500 1.530 1.00 85.88 102 LEU A C 1
ATOM 700 O O . LEU A 1 102 ? 5.139 -17.590 0.360 1.00 85.88 102 LEU A O 1
ATOM 704 N N . GLY A 1 1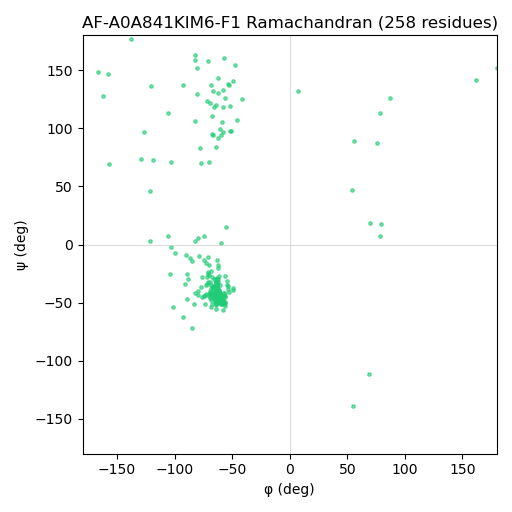03 ? 3.725 -18.158 2.008 1.00 87.25 103 GLY A N 1
ATOM 705 C CA . GLY A 1 103 ? 2.895 -19.043 1.193 1.00 87.25 103 GLY A CA 1
ATOM 706 C C . GLY A 1 103 ? 2.179 -18.302 0.065 1.00 87.25 103 GLY A C 1
ATOM 707 O O . GLY A 1 103 ? 2.216 -18.753 -1.076 1.00 87.25 103 GLY A O 1
ATOM 708 N N . VAL A 1 104 ? 1.584 -17.140 0.356 1.00 83.62 104 VAL A N 1
ATOM 709 C CA . VAL A 1 104 ? 0.946 -16.285 -0.657 1.00 83.62 104 VAL A CA 1
ATOM 710 C C . VAL A 1 104 ? 1.986 -15.749 -1.640 1.00 83.62 104 VAL A C 1
ATOM 712 O O . VAL A 1 104 ? 1.766 -15.827 -2.842 1.00 83.62 104 VAL A O 1
ATOM 715 N N . GLY A 1 105 ? 3.140 -15.274 -1.163 1.00 83.19 105 GLY A N 1
ATOM 716 C CA . GLY A 1 105 ? 4.218 -14.797 -2.033 1.00 83.19 105 GLY A CA 1
ATOM 717 C C . GLY A 1 105 ? 4.745 -15.886 -2.971 1.00 83.19 105 GLY A C 1
ATOM 718 O O . GLY A 1 105 ? 4.892 -15.649 -4.169 1.00 83.19 105 GLY A O 1
ATOM 719 N N . LEU A 1 106 ? 4.965 -17.099 -2.452 1.00 87.25 106 LEU A N 1
ATOM 720 C CA . LEU A 1 106 ? 5.374 -18.252 -3.253 1.00 87.25 106 LEU A CA 1
ATOM 721 C C . LEU A 1 106 ? 4.307 -18.618 -4.288 1.00 87.25 106 LEU A C 1
ATOM 723 O O . LEU A 1 106 ? 4.637 -18.826 -5.453 1.00 87.25 106 LEU A O 1
ATOM 727 N N . LEU A 1 107 ? 3.035 -18.657 -3.883 1.00 86.88 107 LEU A N 1
ATOM 728 C CA . LEU A 1 107 ? 1.923 -18.920 -4.791 1.00 86.88 107 LEU A CA 1
ATOM 729 C C . LEU A 1 107 ? 1.877 -17.889 -5.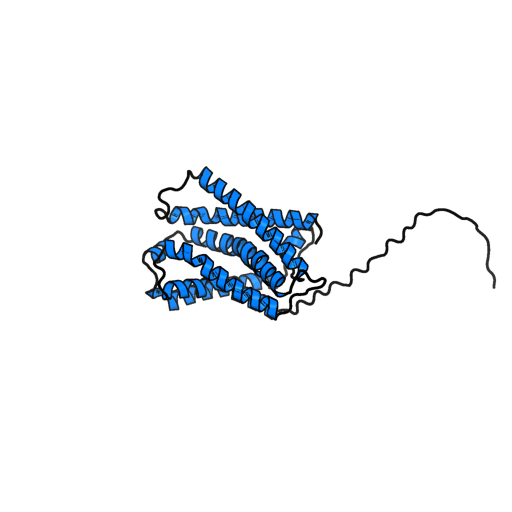923 1.00 86.88 107 LEU A C 1
ATOM 731 O O . LEU A 1 107 ? 1.760 -18.277 -7.080 1.00 86.88 107 LEU A O 1
ATOM 735 N N . THR A 1 108 ? 2.032 -16.600 -5.617 1.00 84.25 108 THR A N 1
ATOM 736 C CA . THR A 1 108 ? 2.066 -15.533 -6.626 1.00 84.25 108 THR A CA 1
ATOM 737 C C . THR A 1 108 ? 3.210 -15.730 -7.617 1.00 84.25 108 THR A C 1
ATOM 739 O O . THR A 1 108 ? 2.982 -15.636 -8.819 1.00 84.25 108 THR A O 1
ATOM 742 N N . VAL A 1 109 ? 4.419 -16.064 -7.149 1.00 84.38 109 VAL A N 1
ATOM 743 C CA . VAL A 1 109 ? 5.574 -16.340 -8.028 1.00 84.38 109 VAL A CA 1
ATOM 744 C C . VAL A 1 109 ? 5.314 -17.543 -8.937 1.00 84.38 109 VAL A C 1
ATOM 746 O O . VAL A 1 109 ? 5.604 -17.486 -10.131 1.00 84.38 109 VAL A O 1
ATOM 749 N N . VAL A 1 110 ? 4.748 -18.624 -8.394 1.00 87.75 110 VAL A N 1
ATOM 750 C CA . VAL A 1 110 ? 4.426 -19.833 -9.167 1.00 87.75 110 VAL A CA 1
ATOM 751 C C . VAL A 1 110 ? 3.343 -19.545 -10.205 1.00 87.75 110 VAL A C 1
ATOM 753 O O . VAL A 1 110 ? 3.512 -19.902 -11.369 1.00 87.75 110 VAL A O 1
ATOM 756 N N . LEU A 1 111 ? 2.256 -18.873 -9.819 1.00 86.31 111 LEU A N 1
ATOM 757 C CA . LEU A 1 111 ? 1.177 -18.505 -10.737 1.00 86.31 111 LEU A CA 1
ATOM 758 C C . LEU A 1 111 ? 1.680 -17.586 -11.851 1.00 86.31 111 LEU A C 1
ATOM 760 O O . LEU A 1 111 ? 1.343 -17.813 -13.011 1.00 86.31 111 LEU A O 1
ATOM 764 N N . ASP A 1 112 ? 2.524 -16.603 -11.525 1.00 85.62 112 ASP A N 1
ATOM 765 C CA . ASP A 1 112 ? 3.121 -15.707 -12.516 1.00 85.62 112 ASP A CA 1
ATOM 766 C C . ASP A 1 112 ? 3.972 -16.479 -13.536 1.00 85.62 112 ASP A C 1
ATOM 768 O O . ASP A 1 112 ? 3.805 -16.335 -14.749 1.00 85.62 112 ASP A O 1
ATOM 772 N N . GLY A 1 113 ? 4.833 -17.375 -13.045 1.00 84.06 113 GLY A N 1
ATOM 773 C CA . GLY A 1 113 ? 5.722 -18.185 -13.875 1.00 84.06 113 GLY A CA 1
ATOM 774 C C . GLY A 1 113 ? 5.026 -19.282 -14.688 1.00 84.06 113 GLY A C 1
ATOM 775 O O . GLY A 1 113 ? 5.552 -19.692 -15.720 1.00 84.06 113 GLY A O 1
ATOM 776 N N . VAL A 1 114 ? 3.862 -19.770 -14.256 1.00 87.50 114 VAL A N 1
ATOM 777 C CA . VAL A 1 114 ? 3.109 -20.820 -14.965 1.00 87.50 114 VAL A CA 1
ATOM 778 C C . VAL A 1 114 ? 2.141 -20.213 -15.977 1.00 87.50 114 VAL A C 1
ATOM 780 O O . VAL A 1 114 ? 2.088 -20.665 -17.117 1.00 87.50 114 VAL A O 1
ATOM 783 N N . LEU A 1 115 ? 1.382 -19.190 -15.579 1.00 86.69 115 LEU A N 1
ATOM 784 C CA . LEU A 1 115 ? 0.289 -18.645 -16.389 1.00 86.69 115 LEU A CA 1
ATOM 785 C C . LEU A 1 115 ? 0.747 -17.548 -17.354 1.00 86.69 115 LEU A C 1
ATOM 787 O O . LEU A 1 115 ? 0.152 -17.391 -18.417 1.00 86.69 115 LEU A O 1
ATOM 791 N N . PHE A 1 116 ? 1.794 -16.791 -17.006 1.00 85.38 116 PHE A N 1
ATOM 792 C CA . PHE A 1 116 ? 2.137 -15.554 -17.716 1.00 85.38 116 PHE A CA 1
ATOM 793 C C . PHE A 1 116 ? 3.535 -15.523 -18.322 1.00 85.38 116 PHE A C 1
ATOM 795 O O . PHE A 1 116 ? 3.886 -14.534 -18.960 1.00 85.38 116 PHE A O 1
ATOM 802 N N . ARG A 1 117 ? 4.316 -16.606 -18.226 1.00 80.31 117 ARG A N 1
ATOM 803 C CA . ARG A 1 117 ? 5.688 -16.668 -18.762 1.00 80.31 117 ARG A CA 1
ATOM 804 C C . ARG A 1 117 ? 5.798 -16.293 -20.241 1.00 80.31 117 ARG A C 1
ATOM 806 O O . ARG A 1 117 ? 6.747 -15.616 -20.613 1.00 80.31 117 ARG A O 1
ATOM 813 N N . GLY A 1 118 ? 4.832 -16.698 -21.068 1.00 78.00 118 GLY A N 1
ATOM 814 C CA . GLY A 1 118 ? 4.796 -16.364 -22.500 1.00 78.00 118 GLY A CA 1
ATOM 815 C C . GLY A 1 118 ? 4.291 -14.951 -22.819 1.00 78.00 118 GLY A C 1
ATOM 816 O O . GLY A 1 118 ? 4.392 -14.516 -23.960 1.00 78.00 118 GLY A O 1
ATOM 817 N N . ALA A 1 119 ? 3.746 -14.237 -21.831 1.00 77.62 119 ALA A N 1
ATOM 818 C CA . ALA A 1 119 ? 3.200 -12.890 -21.987 1.00 77.62 119 ALA A CA 1
ATOM 819 C C . ALA A 1 119 ? 4.166 -11.787 -21.514 1.00 77.62 119 ALA A C 1
ATOM 821 O O . ALA A 1 119 ? 3.865 -10.608 -21.693 1.00 77.62 119 ALA A O 1
ATOM 822 N N . LEU A 1 120 ? 5.302 -12.140 -20.897 1.00 72.69 120 LEU A N 1
ATOM 823 C CA . LEU A 1 120 ? 6.264 -11.169 -20.372 1.00 72.69 120 LEU A CA 1
ATOM 824 C C . LEU A 1 120 ? 7.004 -10.473 -21.519 1.00 72.69 120 LEU A C 1
ATOM 826 O O . LEU A 1 120 ? 7.650 -11.122 -22.341 1.00 72.69 120 LEU A O 1
ATOM 830 N N . SER A 1 121 ? 6.945 -9.141 -21.554 1.00 70.31 121 SER A N 1
ATOM 831 C CA . SER A 1 121 ? 7.756 -8.360 -22.486 1.00 70.31 121 SER A CA 1
ATOM 832 C C . SER A 1 121 ? 9.242 -8.401 -22.087 1.00 70.31 121 SER A C 1
ATOM 834 O O . SER A 1 121 ? 9.561 -8.600 -20.908 1.00 70.31 121 SER A O 1
ATOM 836 N N . PRO A 1 122 ? 10.175 -8.139 -23.021 1.00 71.62 122 PRO A N 1
ATOM 837 C CA . PRO A 1 122 ? 11.600 -8.009 -22.703 1.00 71.62 122 PRO A CA 1
ATOM 838 C C . PRO A 1 122 ? 11.891 -6.974 -21.605 1.00 71.62 122 PRO A C 1
ATOM 840 O O . PRO A 1 122 ? 12.799 -7.161 -20.802 1.00 71.62 122 PRO A O 1
ATOM 843 N N . ALA A 1 123 ? 11.084 -5.913 -21.514 1.00 67.50 123 ALA A N 1
ATOM 844 C CA . ALA A 1 123 ? 11.196 -4.905 -20.460 1.00 67.50 123 ALA A CA 1
ATOM 845 C C . ALA A 1 123 ? 10.807 -5.450 -19.071 1.00 67.50 123 ALA A C 1
ATOM 847 O O . ALA A 1 123 ? 11.439 -5.111 -18.072 1.00 67.50 123 ALA A O 1
ATOM 848 N N . VAL A 1 124 ? 9.823 -6.352 -18.992 1.00 69.06 124 VAL A N 1
ATOM 849 C CA . VAL A 1 124 ? 9.497 -7.059 -17.741 1.00 69.06 124 VAL A CA 1
ATOM 850 C C . VAL A 1 124 ? 10.574 -8.091 -17.393 1.00 69.06 124 VAL A C 1
ATOM 852 O O . VAL A 1 124 ? 10.886 -8.268 -16.218 1.00 69.06 124 VAL A O 1
ATOM 855 N N . ALA A 1 125 ? 11.198 -8.729 -18.387 1.00 70.00 125 ALA A N 1
ATOM 856 C CA . ALA A 1 125 ? 12.352 -9.599 -18.159 1.00 70.00 125 ALA A CA 1
ATOM 857 C C . ALA A 1 125 ? 13.563 -8.813 -17.617 1.00 70.00 125 ALA A C 1
ATOM 859 O O . ALA A 1 125 ? 14.199 -9.257 -16.668 1.00 70.00 125 ALA A O 1
ATOM 860 N N . ALA A 1 126 ? 13.812 -7.597 -18.115 1.00 70.12 126 ALA A N 1
ATOM 861 C CA . ALA A 1 126 ? 14.861 -6.716 -17.596 1.00 70.12 126 ALA A CA 1
ATOM 862 C C . ALA A 1 126 ? 14.644 -6.319 -16.120 1.00 70.12 126 ALA A C 1
ATOM 864 O O . ALA A 1 126 ? 15.606 -6.103 -15.386 1.00 70.12 126 ALA A O 1
ATOM 865 N N . PHE A 1 127 ? 13.396 -6.291 -15.637 1.00 74.81 127 PHE A N 1
ATOM 866 C CA . PHE A 1 127 ? 13.110 -6.110 -14.210 1.00 74.81 127 PHE A CA 1
ATOM 867 C C . PHE A 1 127 ? 13.647 -7.271 -13.355 1.00 74.81 127 PHE A C 1
ATOM 869 O O . PHE A 1 127 ? 14.022 -7.062 -12.200 1.00 74.81 127 PHE A O 1
ATOM 876 N N . ALA A 1 128 ? 13.697 -8.494 -13.896 1.00 74.25 128 ALA A N 1
ATOM 877 C CA . ALA A 1 128 ? 14.241 -9.659 -13.199 1.00 74.25 128 ALA A CA 1
ATOM 878 C C . ALA A 1 128 ? 15.769 -9.588 -13.033 1.00 74.25 128 ALA A C 1
ATOM 880 O O . ALA A 1 128 ? 16.286 -10.124 -12.055 1.00 74.25 128 ALA A O 1
ATOM 881 N N . GLU A 1 129 ? 16.456 -8.862 -13.921 1.00 80.88 129 GLU A N 1
ATOM 882 C CA . GLU A 1 129 ? 17.907 -8.621 -13.876 1.00 80.88 129 GLU A CA 1
ATOM 883 C C . GLU A 1 129 ? 18.314 -7.605 -12.791 1.00 80.88 129 GLU A C 1
ATOM 885 O O . GLU A 1 129 ? 19.486 -7.489 -12.425 1.00 80.88 129 GLU A O 1
ATOM 890 N N . ILE A 1 130 ? 17.357 -6.860 -12.221 1.00 84.94 130 ILE A N 1
ATOM 891 C CA . ILE A 1 130 ? 17.637 -5.945 -11.111 1.00 84.94 130 ILE A CA 1
ATOM 892 C C . ILE A 1 130 ? 18.043 -6.749 -9.876 1.00 84.94 130 ILE A C 1
ATOM 894 O O . ILE A 1 130 ? 17.340 -7.669 -9.449 1.00 84.94 130 ILE A O 1
ATOM 898 N N . ALA A 1 131 ? 19.140 -6.317 -9.242 1.00 90.19 131 ALA A N 1
ATOM 899 C CA . ALA A 1 131 ? 19.689 -6.925 -8.035 1.00 90.19 131 ALA A CA 1
ATOM 900 C C . ALA A 1 131 ? 18.586 -7.323 -7.020 1.00 90.19 131 ALA A C 1
ATOM 902 O O . ALA A 1 131 ? 17.804 -6.456 -6.602 1.00 90.19 131 ALA A O 1
ATOM 903 N N . PRO A 1 132 ? 18.532 -8.597 -6.574 1.00 89.12 132 PRO A N 1
ATOM 904 C CA . PRO A 1 132 ? 17.424 -9.123 -5.772 1.00 89.12 132 PRO A CA 1
ATOM 905 C C . PRO A 1 132 ? 17.123 -8.323 -4.506 1.00 89.12 132 PRO A C 1
ATOM 907 O O . PRO A 1 132 ? 15.961 -8.165 -4.144 1.00 89.12 132 PRO A O 1
ATOM 910 N N . TRP A 1 133 ? 18.146 -7.761 -3.857 1.00 90.00 133 TRP A N 1
ATOM 911 C CA . TRP A 1 133 ? 17.966 -6.957 -2.649 1.00 90.00 133 TRP A CA 1
ATOM 912 C C . TRP A 1 133 ? 17.152 -5.678 -2.901 1.00 90.00 133 TRP A C 1
ATOM 914 O O . TRP A 1 133 ? 16.378 -5.290 -2.034 1.00 90.00 133 TRP A O 1
ATOM 924 N N . LYS A 1 134 ? 17.259 -5.046 -4.083 1.00 91.06 134 LYS A N 1
ATOM 925 C CA . LYS A 1 134 ? 16.477 -3.844 -4.443 1.00 91.06 134 LYS A CA 1
ATOM 926 C C . LYS A 1 134 ? 14.999 -4.190 -4.591 1.00 91.06 134 LYS A C 1
ATOM 928 O O . LYS A 1 134 ? 14.132 -3.483 -4.085 1.00 91.06 134 LYS A O 1
ATOM 933 N N . ARG A 1 135 ? 14.731 -5.316 -5.259 1.00 87.38 135 ARG A N 1
ATOM 934 C CA . ARG A 1 135 ? 13.385 -5.868 -5.462 1.00 87.38 135 ARG A CA 1
ATOM 935 C C . ARG A 1 135 ? 12.761 -6.302 -4.140 1.00 87.38 135 ARG A C 1
ATOM 937 O O . ARG A 1 135 ? 11.604 -5.987 -3.887 1.00 87.38 135 ARG A O 1
ATOM 944 N N . LEU A 1 136 ? 13.534 -6.970 -3.285 1.00 87.44 136 LEU A N 1
ATOM 945 C CA . LEU A 1 136 ? 13.086 -7.411 -1.967 1.00 87.44 136 LEU A CA 1
ATOM 946 C C . LEU A 1 136 ? 12.816 -6.227 -1.036 1.00 87.44 136 LEU A C 1
ATOM 948 O O . LEU A 1 136 ? 11.809 -6.228 -0.338 1.00 87.44 136 LEU A O 1
ATOM 952 N N . LEU A 1 137 ? 13.673 -5.204 -1.048 1.00 89.94 137 LEU A N 1
ATOM 953 C CA . LEU A 1 137 ? 13.501 -4.006 -0.231 1.00 89.94 137 LEU A CA 1
ATOM 954 C C . LEU A 1 137 ? 12.208 -3.261 -0.599 1.00 89.94 137 LEU A C 1
ATOM 956 O O . LEU A 1 137 ? 11.408 -2.957 0.286 1.00 89.94 137 LEU A O 1
ATOM 960 N N . ALA A 1 138 ? 11.977 -3.032 -1.895 1.00 88.12 138 ALA A N 1
ATOM 961 C CA . ALA A 1 138 ? 10.749 -2.413 -2.384 1.00 88.12 138 ALA A CA 1
ATOM 962 C C . ALA A 1 138 ? 9.521 -3.294 -2.098 1.00 88.12 138 ALA A C 1
ATOM 964 O O . ALA A 1 138 ? 8.566 -2.831 -1.483 1.00 88.12 138 ALA A O 1
ATOM 965 N N . GLY A 1 139 ? 9.559 -4.577 -2.465 1.00 84.94 139 GLY A N 1
ATOM 966 C CA . GLY A 1 139 ? 8.433 -5.492 -2.272 1.00 84.94 139 GLY A CA 1
ATOM 967 C C . GLY A 1 139 ? 8.066 -5.705 -0.802 1.00 84.94 139 GLY A C 1
ATOM 968 O O . GLY A 1 139 ? 6.891 -5.724 -0.458 1.00 84.94 139 GLY A O 1
ATOM 969 N N . MET A 1 140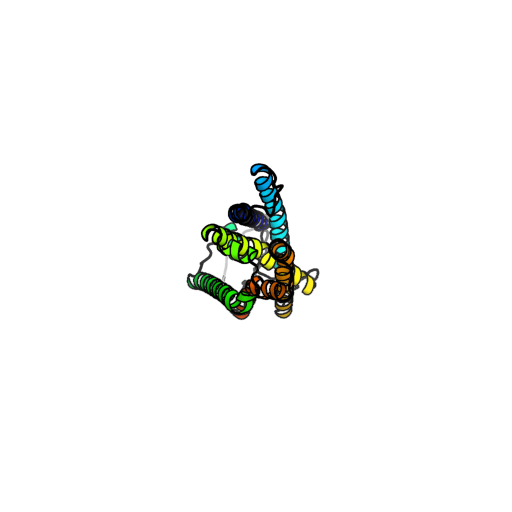 ? 9.049 -5.814 0.093 1.00 85.44 140 MET A N 1
ATOM 970 C CA . MET A 1 140 ? 8.788 -6.068 1.510 1.00 85.44 140 MET A CA 1
ATOM 971 C C . MET A 1 140 ? 8.367 -4.805 2.263 1.00 85.44 140 MET A C 1
ATOM 973 O O . MET A 1 140 ? 7.435 -4.865 3.060 1.00 85.44 140 MET A O 1
ATOM 977 N N . LEU A 1 141 ? 9.030 -3.664 2.041 1.00 89.25 141 LEU A N 1
ATOM 978 C CA . LEU A 1 141 ? 8.701 -2.438 2.771 1.00 89.25 141 LEU A CA 1
ATOM 979 C C . LEU A 1 141 ? 7.528 -1.699 2.136 1.00 89.25 141 LEU A C 1
ATOM 981 O O . LEU A 1 141 ? 6.565 -1.404 2.837 1.00 89.25 141 LEU A O 1
ATOM 985 N N . TYR A 1 142 ? 7.562 -1.428 0.830 1.00 89.88 142 TYR A N 1
ATOM 986 C CA . TYR A 1 142 ? 6.432 -0.787 0.158 1.00 89.88 142 TYR A CA 1
ATOM 987 C C . TYR A 1 142 ? 5.231 -1.733 0.115 1.00 89.88 142 TYR A C 1
ATOM 989 O O . TYR A 1 142 ? 4.179 -1.402 0.662 1.00 89.88 142 TYR A O 1
ATOM 997 N N . GLY A 1 143 ? 5.420 -2.946 -0.411 1.00 85.12 143 GLY A N 1
ATOM 998 C CA . GLY A 1 143 ? 4.341 -3.934 -0.489 1.00 85.12 143 GLY A CA 1
ATOM 999 C C . GLY A 1 143 ? 3.811 -4.377 0.878 1.00 85.12 143 GLY A C 1
ATOM 1000 O O . GLY A 1 143 ? 2.618 -4.586 1.055 1.00 85.12 143 GLY A O 1
ATOM 1001 N N . GLY A 1 144 ? 4.665 -4.458 1.901 1.00 86.00 144 GLY A N 1
ATOM 1002 C CA . GLY A 1 144 ? 4.228 -4.850 3.244 1.00 86.00 144 GLY A CA 1
ATOM 1003 C C . GLY A 1 144 ? 3.612 -3.719 4.072 1.00 86.00 144 GLY A C 1
ATOM 1004 O O . GLY A 1 144 ? 2.634 -3.940 4.782 1.00 86.00 144 GLY A O 1
ATOM 1005 N N . ILE A 1 145 ? 4.184 -2.511 4.035 1.00 90.38 145 ILE A N 1
ATOM 1006 C CA . ILE A 1 145 ? 3.790 -1.406 4.927 1.00 90.38 145 ILE A CA 1
ATOM 1007 C C . ILE A 1 145 ? 2.892 -0.407 4.204 1.00 90.38 145 ILE A C 1
ATOM 1009 O O . ILE A 1 145 ? 1.818 -0.076 4.711 1.00 90.38 145 ILE A O 1
ATOM 1013 N N . ALA A 1 146 ? 3.330 0.111 3.054 1.00 93.25 146 ALA A N 1
ATOM 1014 C CA . ALA A 1 146 ? 2.598 1.163 2.356 1.00 93.25 146 ALA A CA 1
ATOM 1015 C C . ALA A 1 146 ? 1.228 0.656 1.892 1.00 93.25 146 ALA A C 1
ATOM 1017 O O . ALA A 1 146 ? 0.212 1.306 2.151 1.00 93.25 146 ALA A O 1
ATOM 1018 N N . GLU A 1 147 ? 1.182 -0.532 1.292 1.00 90.81 147 GLU A N 1
ATOM 1019 C CA . GLU A 1 147 ? -0.068 -1.137 0.827 1.00 90.81 147 GLU A CA 1
ATOM 1020 C C . GLU A 1 147 ? -1.004 -1.506 1.986 1.00 90.81 147 GLU A C 1
ATOM 1022 O O . GLU A 1 147 ? -2.201 -1.236 1.906 1.00 90.81 147 GLU A O 1
ATOM 1027 N N . GLU A 1 148 ? -0.495 -2.021 3.113 1.00 91.00 148 GLU A N 1
ATOM 1028 C CA . GLU A 1 148 ? -1.331 -2.302 4.293 1.00 91.00 148 GLU A CA 1
ATOM 1029 C C . GLU A 1 148 ? -1.983 -1.015 4.834 1.00 91.00 148 GLU A C 1
ATOM 1031 O O . GLU A 1 148 ? -3.164 -1.018 5.197 1.00 91.00 148 GLU A O 1
ATOM 1036 N N . ILE A 1 149 ? -1.255 0.110 4.851 1.00 94.19 149 ILE A N 1
ATOM 1037 C CA . ILE A 1 149 ? -1.798 1.403 5.293 1.00 94.19 149 ILE A CA 1
ATOM 1038 C C . ILE A 1 149 ? -2.854 1.923 4.308 1.00 94.19 149 ILE A C 1
ATOM 1040 O O . ILE A 1 149 ? -3.935 2.343 4.731 1.00 94.19 149 ILE A O 1
ATOM 1044 N N . LEU A 1 150 ? -2.559 1.915 3.007 1.00 94.50 150 LEU A N 1
ATOM 1045 C CA . LEU A 1 150 ? -3.437 2.486 1.981 1.00 94.50 150 LEU A CA 1
ATOM 1046 C C . LEU A 1 150 ? -4.676 1.628 1.732 1.00 94.50 150 LEU A C 1
ATOM 1048 O O . LEU A 1 150 ? -5.783 2.155 1.618 1.00 94.50 150 LEU A O 1
ATOM 1052 N N . LEU A 1 151 ? -4.515 0.310 1.675 1.00 91.56 151 LEU A N 1
ATOM 1053 C CA . LEU A 1 151 ? -5.591 -0.598 1.310 1.00 91.56 151 LEU A CA 1
ATOM 1054 C C . LEU A 1 151 ? -6.332 -1.102 2.532 1.00 91.56 151 LEU A C 1
ATOM 1056 O O . LEU A 1 151 ? -7.520 -0.838 2.685 1.00 91.56 151 LEU A O 1
ATOM 1060 N N . ARG A 1 152 ? -5.661 -1.828 3.427 1.00 90.25 152 ARG A N 1
ATOM 1061 C CA . ARG A 1 152 ? -6.349 -2.524 4.522 1.00 90.25 152 ARG A CA 1
ATOM 1062 C C . ARG A 1 152 ? -6.771 -1.576 5.626 1.00 90.25 152 ARG A C 1
ATOM 1064 O O . ARG A 1 152 ? -7.916 -1.630 6.078 1.00 90.25 152 ARG A O 1
ATOM 1071 N N . LEU A 1 153 ? -5.888 -0.674 6.042 1.00 91.94 153 LEU A N 1
ATOM 1072 C CA . LEU A 1 153 ? -6.241 0.306 7.056 1.00 91.94 153 LEU A CA 1
ATOM 1073 C C . LEU A 1 153 ? -7.171 1.381 6.489 1.00 91.94 153 LEU A C 1
ATOM 1075 O O . LEU A 1 153 ? -8.212 1.633 7.094 1.00 91.94 153 LEU A O 1
ATOM 1079 N N . PHE A 1 154 ? -6.826 2.014 5.368 1.00 96.44 154 PHE A N 1
ATOM 1080 C CA . PHE A 1 154 ? -7.614 3.113 4.813 1.00 96.44 154 PHE A CA 1
ATOM 1081 C C . PHE A 1 154 ? -8.777 2.646 3.930 1.00 96.44 154 PHE A C 1
ATOM 1083 O O . PHE A 1 154 ? -9.926 2.764 4.362 1.00 96.44 154 PHE A O 1
ATOM 1090 N N . LEU A 1 155 ? -8.510 2.127 2.727 1.00 95.06 155 LEU A N 1
ATOM 1091 C CA . LEU A 1 155 ? -9.540 1.863 1.715 1.00 95.06 155 LEU A CA 1
ATOM 1092 C C . LEU A 1 155 ? -10.611 0.878 2.203 1.00 95.06 155 LEU A C 1
ATOM 1094 O O . LEU A 1 155 ? -11.797 1.188 2.147 1.00 95.06 155 LEU A O 1
ATOM 1098 N N . LEU A 1 156 ? -10.220 -0.274 2.746 1.00 93.00 156 LEU A N 1
ATOM 1099 C CA . LEU A 1 156 ? -11.135 -1.292 3.261 1.00 93.00 156 LEU A CA 1
ATOM 1100 C C . LEU A 1 156 ? -11.980 -0.724 4.401 1.00 93.00 156 LEU A C 1
ATOM 1102 O O . LEU A 1 156 ? -13.204 -0.840 4.366 1.00 93.00 156 LEU A O 1
ATOM 1106 N N . SER A 1 157 ? -11.369 -0.058 5.386 1.00 92.06 157 SER A N 1
ATOM 1107 C CA . SER A 1 157 ? -12.127 0.549 6.489 1.00 92.06 157 SER A CA 1
ATOM 1108 C C . SER A 1 157 ? -13.097 1.623 5.995 1.00 92.06 157 SER A C 1
ATOM 1110 O O . SER A 1 157 ? -14.222 1.698 6.492 1.00 92.06 157 SER A O 1
ATOM 1112 N N . ALA A 1 158 ? -12.697 2.432 5.011 1.00 94.38 158 ALA A N 1
ATOM 1113 C CA . ALA A 1 158 ? -13.548 3.443 4.394 1.00 94.38 158 ALA A CA 1
ATOM 1114 C C . ALA A 1 158 ? -14.722 2.807 3.632 1.00 94.38 158 ALA A C 1
ATOM 1116 O O . ALA A 1 158 ? -15.865 3.211 3.831 1.00 94.38 158 ALA A O 1
ATOM 1117 N N . LEU A 1 159 ? -14.479 1.768 2.832 1.00 94.38 159 LEU A N 1
ATOM 1118 C CA . LEU A 1 159 ? -15.518 1.034 2.104 1.00 94.38 159 LEU A CA 1
ATOM 1119 C C . LEU A 1 159 ? -16.507 0.356 3.055 1.00 94.38 159 LEU A C 1
ATOM 1121 O O . LEU A 1 159 ? -17.719 0.462 2.860 1.00 94.38 159 LEU A O 1
ATOM 1125 N N . VAL A 1 160 ? -16.018 -0.278 4.126 1.00 92.12 160 VAL A N 1
ATOM 1126 C CA . VAL A 1 160 ? -16.876 -0.848 5.175 1.00 92.12 160 VAL A CA 1
ATOM 1127 C C . VAL A 1 160 ? -17.701 0.250 5.845 1.00 92.12 160 VAL A C 1
ATOM 1129 O O . VAL A 1 160 ? -18.907 0.078 6.027 1.00 92.12 160 VAL A O 1
ATOM 1132 N N . TYR A 1 161 ? -17.086 1.389 6.174 1.00 92.69 161 TYR A N 1
ATOM 1133 C CA . TYR A 1 161 ? -17.768 2.550 6.748 1.00 92.69 161 TYR A CA 1
ATOM 1134 C C . TYR A 1 161 ? -18.894 3.071 5.853 1.00 92.69 161 TYR A C 1
ATOM 1136 O O . TYR A 1 161 ? -20.023 3.237 6.321 1.00 92.69 161 TYR A O 1
ATOM 1144 N N . LEU A 1 162 ? -18.626 3.262 4.564 1.00 92.44 162 LEU A N 1
ATOM 1145 C CA . LEU A 1 162 ? -19.619 3.719 3.594 1.00 92.44 162 LEU A CA 1
ATOM 1146 C C . LEU A 1 162 ? -20.742 2.687 3.427 1.00 92.44 162 LEU A C 1
ATOM 1148 O O . LEU A 1 162 ? -21.924 3.026 3.522 1.00 92.44 162 LEU A O 1
ATOM 1152 N N . ARG A 1 163 ? -20.396 1.402 3.271 1.00 90.69 163 ARG A N 1
ATOM 1153 C CA . ARG A 1 163 ? -21.372 0.325 3.051 1.00 90.69 163 ARG A CA 1
ATOM 1154 C C . ARG A 1 163 ? -22.271 0.083 4.261 1.00 90.69 163 ARG A C 1
ATOM 1156 O O . ARG A 1 163 ? -23.451 -0.222 4.076 1.00 90.69 163 ARG A O 1
ATOM 1163 N N . ALA A 1 164 ? -21.733 0.229 5.472 1.00 87.19 164 ALA A N 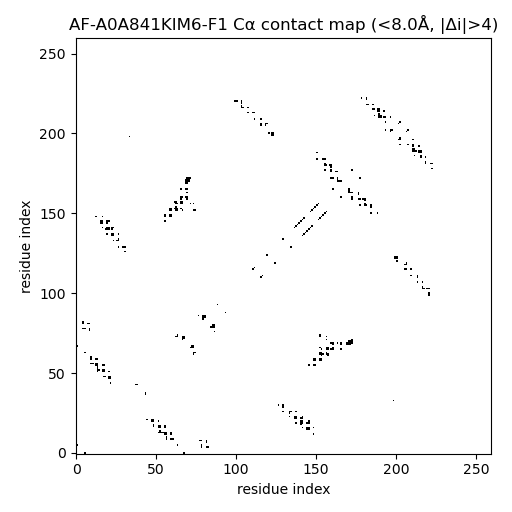1
ATOM 1164 C CA . ALA A 1 164 ? -22.461 0.084 6.733 1.00 87.19 164 ALA A CA 1
ATOM 1165 C C . ALA A 1 164 ? -23.284 1.331 7.105 1.00 87.19 164 ALA A C 1
ATOM 1167 O O . ALA A 1 164 ? -23.861 1.378 8.192 1.00 87.19 164 ALA A O 1
ATOM 1168 N N . ARG A 1 165 ? -23.356 2.342 6.219 1.00 81.31 165 ARG A N 1
ATOM 1169 C CA . ARG A 1 165 ? -24.011 3.636 6.477 1.00 81.31 165 ARG A CA 1
ATOM 1170 C C . ARG A 1 165 ? -23.468 4.284 7.753 1.00 81.31 165 ARG A C 1
ATOM 1172 O O . ARG A 1 165 ? -24.245 4.730 8.593 1.00 81.31 165 ARG A O 1
ATOM 1179 N N . GLY A 1 166 ? -22.142 4.307 7.902 1.00 67.88 166 GLY A N 1
ATOM 1180 C CA . GLY A 1 166 ? -21.390 4.634 9.123 1.00 67.88 166 GLY A CA 1
ATOM 1181 C C . GLY A 1 166 ? -21.611 6.025 9.735 1.00 67.88 166 GLY A C 1
ATOM 1182 O O . GLY A 1 166 ? -21.042 6.341 10.778 1.00 67.88 166 GLY A O 1
ATOM 1183 N N . TRP A 1 167 ? -22.477 6.843 9.143 1.00 74.44 167 TRP A N 1
ATOM 1184 C CA . TRP A 1 167 ? -23.103 7.998 9.789 1.00 74.44 167 TRP A CA 1
ATOM 1185 C C . TRP A 1 167 ? -24.179 7.616 10.823 1.00 74.44 167 TRP A C 1
ATOM 1187 O O . TRP A 1 167 ? -24.550 8.444 11.651 1.00 74.44 167 TRP A O 1
ATOM 1197 N N . ARG A 1 168 ? -24.681 6.375 10.823 1.00 75.50 168 ARG A N 1
ATOM 1198 C CA . ARG A 1 168 ? -25.650 5.878 11.811 1.00 75.50 168 ARG A CA 1
ATOM 1199 C C . ARG A 1 168 ? -24.956 5.481 13.114 1.00 75.50 168 ARG A C 1
ATOM 1201 O O . ARG A 1 168 ? -24.002 4.705 13.108 1.00 75.50 168 ARG A O 1
ATOM 1208 N N . SER A 1 169 ? -25.470 5.981 14.239 1.00 70.31 169 SER A N 1
ATOM 1209 C CA . SER A 1 169 ? -24.979 5.614 15.572 1.00 70.31 169 SER A CA 1
ATOM 1210 C C . SER A 1 169 ? -25.087 4.100 15.797 1.00 70.31 169 SER A C 1
ATOM 1212 O O . SER A 1 169 ? -26.113 3.497 15.490 1.00 70.31 169 SER A O 1
ATOM 1214 N N . GLY A 1 170 ? -24.020 3.482 16.310 1.00 67.56 170 GLY A N 1
ATOM 1215 C CA . GLY A 1 170 ? -23.984 2.048 16.621 1.00 67.56 170 GLY A CA 1
ATOM 1216 C C . GLY A 1 170 ? -23.782 1.104 15.429 1.00 67.56 170 GLY A C 1
ATOM 1217 O O . GLY A 1 170 ? -23.850 -0.111 15.623 1.00 67.56 170 GLY A O 1
ATOM 1218 N N . ALA A 1 171 ? -23.511 1.615 14.220 1.00 72.44 171 ALA A N 1
ATOM 1219 C CA . ALA A 1 171 ? -23.219 0.779 13.056 1.00 72.44 171 ALA A CA 1
ATOM 1220 C C . ALA A 1 171 ? -22.029 -0.162 13.328 1.00 72.44 171 ALA A C 1
ATOM 1222 O O . ALA A 1 171 ? -20.944 0.267 13.718 1.00 72.44 171 ALA A O 1
ATOM 1223 N N . ARG A 1 172 ? -22.229 -1.465 13.110 1.00 81.00 172 ARG A N 1
ATOM 1224 C CA . ARG A 1 172 ? -21.173 -2.483 13.178 1.00 81.00 172 ARG A CA 1
ATOM 1225 C C . ARG A 1 172 ? -21.063 -3.193 11.843 1.00 81.00 172 ARG A C 1
ATOM 1227 O O . ARG A 1 172 ? -22.075 -3.552 11.242 1.00 81.00 172 ARG A O 1
ATOM 1234 N N . ALA A 1 173 ? -19.833 -3.409 11.398 1.00 82.62 173 ALA A N 1
ATOM 1235 C CA . ALA A 1 173 ? -19.569 -4.153 10.180 1.00 82.62 173 ALA A CA 1
ATOM 1236 C C . ALA A 1 173 ? -20.004 -5.618 10.340 1.00 82.62 173 ALA A C 1
ATOM 1238 O O . ALA A 1 173 ? -19.478 -6.347 11.179 1.00 82.62 173 ALA A O 1
ATOM 1239 N N . GLY A 1 174 ? -20.965 -6.051 9.524 1.00 85.12 174 GLY A N 1
ATOM 1240 C CA . GLY A 1 174 ? -21.249 -7.475 9.321 1.00 85.12 174 GLY A CA 1
ATOM 1241 C C . GLY A 1 174 ? -20.302 -8.096 8.288 1.00 85.12 174 GLY A C 1
ATOM 1242 O O . GLY A 1 174 ? -19.728 -7.371 7.475 1.00 85.12 174 GLY A O 1
ATOM 1243 N N . ALA A 1 175 ? -20.203 -9.428 8.258 1.00 85.56 175 ALA A N 1
ATOM 1244 C CA . ALA A 1 175 ? -19.313 -10.160 7.346 1.00 85.56 175 ALA A CA 1
ATOM 1245 C C . ALA A 1 175 ? -19.493 -9.765 5.866 1.00 85.56 175 ALA A C 1
ATOM 1247 O O . ALA A 1 175 ? -18.509 -9.537 5.171 1.00 85.56 175 ALA A O 1
ATOM 1248 N N . GLY A 1 176 ? -20.736 -9.569 5.407 1.00 86.25 176 GLY A N 1
ATOM 1249 C CA . GLY A 1 176 ? -21.011 -9.136 4.030 1.00 86.25 176 GLY A CA 1
ATOM 1250 C C . GLY A 1 176 ? -20.468 -7.743 3.677 1.00 86.25 176 GLY A C 1
ATOM 1251 O O . GLY A 1 176 ? -20.086 -7.511 2.535 1.00 86.25 176 GLY A O 1
ATOM 1252 N N . HIS A 1 177 ? -20.367 -6.825 4.647 1.00 88.06 177 HIS A N 1
ATOM 1253 C CA . HIS A 1 177 ? -19.766 -5.502 4.425 1.00 88.06 177 HIS A CA 1
ATOM 1254 C C . HIS A 1 177 ? -18.260 -5.619 4.196 1.00 88.06 177 HIS A C 1
ATOM 1256 O O . HIS A 1 177 ? -17.710 -4.948 3.327 1.00 88.06 177 HIS A O 1
ATOM 1262 N N . VAL A 1 178 ? -17.614 -6.483 4.981 1.00 87.56 178 VAL A N 1
ATOM 1263 C CA . VAL A 1 178 ? -16.177 -6.744 4.890 1.00 87.56 178 VAL A CA 1
ATOM 1264 C C . VAL A 1 178 ? -15.858 -7.483 3.594 1.00 87.56 178 VAL A C 1
ATOM 1266 O O . VAL A 1 178 ? -14.966 -7.053 2.877 1.00 87.56 178 VAL A O 1
ATOM 1269 N N . ALA A 1 179 ? -16.623 -8.520 3.240 1.00 87.81 179 ALA A N 1
ATOM 1270 C CA . ALA A 1 179 ? -16.445 -9.253 1.987 1.00 87.81 179 ALA A CA 1
ATOM 1271 C C . ALA A 1 179 ? -16.586 -8.340 0.757 1.00 87.81 179 ALA A C 1
ATOM 1273 O O . ALA A 1 179 ? -15.738 -8.366 -0.130 1.00 87.81 179 ALA A O 1
ATOM 1274 N N . PHE A 1 180 ? -17.603 -7.471 0.744 1.00 90.19 180 PHE A N 1
ATOM 1275 C CA . PHE A 1 180 ? -17.761 -6.457 -0.300 1.00 90.19 180 PHE A CA 1
ATOM 1276 C C . PHE A 1 180 ? -16.555 -5.512 -0.370 1.00 90.19 180 PHE A C 1
ATOM 1278 O O . PHE A 1 180 ? -16.017 -5.276 -1.448 1.00 90.19 180 PHE A O 1
ATOM 1285 N N . ALA A 1 181 ? -16.109 -4.988 0.775 1.00 91.50 181 ALA A N 1
ATOM 1286 C CA . ALA A 1 181 ? -14.966 -4.085 0.822 1.00 91.50 181 ALA A CA 1
ATOM 1287 C C . ALA A 1 181 ? -13.669 -4.757 0.353 1.00 91.50 181 ALA A C 1
ATOM 1289 O O . ALA A 1 181 ? -12.885 -4.110 -0.328 1.00 91.50 181 ALA A O 1
ATOM 1290 N N . ILE A 1 182 ? -13.462 -6.041 0.668 1.00 89.00 182 ILE A N 1
ATOM 1291 C CA . ILE A 1 182 ? -12.324 -6.826 0.172 1.00 89.00 182 ILE A CA 1
ATOM 1292 C C . ILE A 1 182 ? -12.385 -6.944 -1.352 1.00 89.00 182 ILE A C 1
ATOM 1294 O O . ILE A 1 182 ? -11.399 -6.633 -2.009 1.00 89.00 182 ILE A O 1
ATOM 1298 N N . ALA A 1 183 ? -13.533 -7.331 -1.918 1.00 89.62 183 ALA A N 1
ATOM 1299 C CA . ALA A 1 183 ? -13.681 -7.492 -3.365 1.00 89.62 183 ALA A CA 1
ATOM 1300 C C . ALA A 1 183 ? -13.428 -6.181 -4.127 1.00 89.62 183 ALA A C 1
ATOM 1302 O O . ALA A 1 183 ? -12.704 -6.162 -5.119 1.00 89.62 183 ALA A O 1
ATOM 1303 N N . VAL A 1 184 ? -13.984 -5.068 -3.638 1.00 92.06 184 VAL A N 1
ATOM 1304 C CA . VAL A 1 184 ? -13.781 -3.750 -4.255 1.00 92.06 184 VAL A CA 1
ATOM 1305 C C . VAL A 1 184 ? -12.343 -3.266 -4.073 1.00 92.06 184 VAL A C 1
ATOM 1307 O O . VAL A 1 184 ? -11.767 -2.731 -5.013 1.00 92.06 184 VAL A O 1
ATOM 1310 N N . ALA A 1 185 ? -11.748 -3.450 -2.893 1.00 91.19 185 ALA A N 1
ATOM 1311 C CA . ALA A 1 185 ? -10.377 -3.019 -2.646 1.00 91.19 185 ALA A CA 1
ATOM 1312 C C . ALA A 1 185 ? -9.359 -3.817 -3.472 1.00 91.19 185 ALA A C 1
ATOM 1314 O O . ALA A 1 185 ? -8.407 -3.213 -3.952 1.00 91.19 185 ALA A O 1
ATOM 1315 N N . ALA A 1 186 ? -9.581 -5.121 -3.677 1.00 87.38 186 ALA A N 1
ATOM 1316 C CA . ALA A 1 186 ? -8.797 -5.940 -4.600 1.00 87.38 186 ALA A CA 1
ATOM 1317 C C . ALA A 1 186 ? -8.870 -5.358 -6.017 1.00 87.38 186 ALA A C 1
ATOM 1319 O O . ALA A 1 186 ? -7.868 -4.905 -6.548 1.00 87.38 186 ALA A O 1
ATOM 1320 N N . LEU A 1 187 ? -10.076 -5.181 -6.564 1.00 89.25 187 LEU A N 1
ATOM 1321 C CA . LEU A 1 187 ? -10.230 -4.617 -7.906 1.00 89.25 187 LEU A CA 1
ATOM 1322 C C . LEU A 1 187 ? -9.557 -3.241 -8.059 1.00 89.25 187 LEU A C 1
ATOM 1324 O O . LEU A 1 187 ? -8.859 -2.998 -9.039 1.00 89.25 187 LEU A O 1
ATOM 1328 N N . VAL A 1 188 ? -9.744 -2.335 -7.093 1.00 91.81 188 VAL A N 1
ATOM 1329 C CA . VAL A 1 188 ? -9.096 -1.012 -7.107 1.00 91.81 188 VAL A CA 1
ATOM 1330 C C . VAL A 1 188 ? -7.574 -1.138 -7.056 1.00 91.81 188 VAL A C 1
ATOM 1332 O O . VAL A 1 188 ? -6.883 -0.374 -7.727 1.00 91.81 188 VAL A O 1
ATOM 1335 N N . PHE A 1 189 ? -7.045 -2.090 -6.289 1.00 88.94 189 PHE A N 1
ATOM 1336 C CA . PHE A 1 189 ? -5.611 -2.319 -6.184 1.00 88.94 189 PHE A CA 1
ATOM 1337 C C . PHE A 1 189 ? -5.009 -2.838 -7.488 1.00 88.94 189 PHE A C 1
ATOM 1339 O O . PHE A 1 189 ? -4.064 -2.226 -7.995 1.00 88.94 189 PHE A O 1
ATOM 1346 N N . GLY A 1 190 ? -5.584 -3.890 -8.072 1.00 88.06 190 GLY A N 1
ATOM 1347 C CA . GLY A 1 190 ? -5.124 -4.425 -9.347 1.00 88.06 190 GLY A CA 1
ATOM 1348 C C . GLY A 1 190 ? -5.229 -3.411 -10.487 1.00 88.06 190 GLY A C 1
ATOM 1349 O O . GLY A 1 190 ? -4.292 -3.258 -11.271 1.00 88.06 190 GLY A O 1
ATOM 1350 N N . LEU A 1 191 ? -6.313 -2.628 -10.543 1.00 90.62 191 LEU A N 1
ATOM 1351 C CA . LEU A 1 191 ? -6.447 -1.536 -11.515 1.00 90.62 191 LEU A CA 1
ATOM 1352 C C . LEU A 1 191 ? -5.438 -0.404 -11.268 1.00 90.62 191 LEU A C 1
ATOM 1354 O O . LEU A 1 191 ? -4.906 0.163 -12.222 1.00 90.62 191 LEU A O 1
ATOM 1358 N N . GLY A 1 192 ? -5.131 -0.099 -10.005 1.00 89.62 192 GLY A N 1
ATOM 1359 C CA . GLY A 1 192 ? -4.135 0.904 -9.619 1.00 89.62 192 GLY A CA 1
ATOM 1360 C C . GLY A 1 192 ? -2.713 0.582 -10.090 1.00 89.62 192 GLY A C 1
ATOM 1361 O O . GLY A 1 192 ? -1.899 1.494 -10.225 1.00 89.62 192 GLY A O 1
ATOM 1362 N N . HIS A 1 193 ? -2.424 -0.683 -10.407 1.00 87.94 193 HIS A N 1
ATOM 1363 C CA . HIS A 1 193 ? -1.137 -1.120 -10.956 1.00 87.94 193 HIS A CA 1
ATOM 1364 C C . HIS A 1 193 ? -1.030 -0.970 -12.476 1.00 87.94 193 HIS A C 1
ATOM 13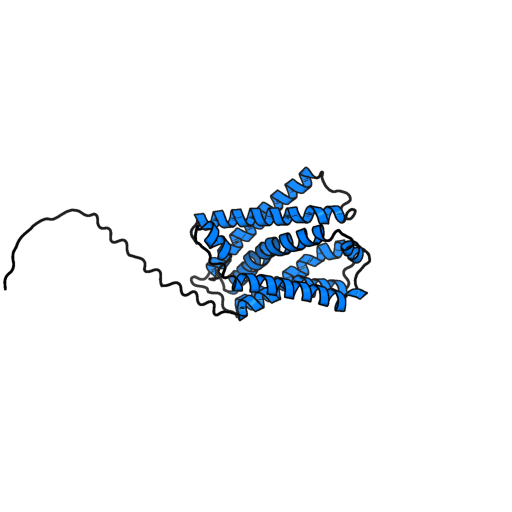66 O O . HIS A 1 193 ? 0.077 -1.037 -13.022 1.00 87.94 193 HIS A O 1
ATOM 1372 N N . LEU A 1 194 ? -2.141 -0.745 -13.184 1.00 90.00 194 LEU A N 1
ATOM 1373 C CA . LEU A 1 194 ? -2.133 -0.662 -14.645 1.00 90.00 194 LEU A CA 1
ATOM 1374 C C . LEU A 1 194 ? -1.286 0.497 -15.196 1.00 90.00 194 LEU A C 1
ATOM 1376 O O . LEU A 1 194 ? -0.565 0.243 -16.156 1.00 90.00 194 LEU A O 1
ATOM 1380 N N . PRO A 1 195 ? -1.270 1.719 -14.619 1.00 88.44 195 PRO A N 1
ATOM 1381 C CA . PRO A 1 195 ? -0.408 2.795 -15.117 1.00 88.44 195 PRO A CA 1
ATOM 1382 C C . PRO A 1 195 ? 1.087 2.455 -15.048 1.00 88.44 195 PRO A C 1
ATOM 1384 O O . PRO A 1 195 ? 1.815 2.655 -16.017 1.00 88.44 195 PRO A O 1
ATOM 1387 N N . ALA A 1 196 ? 1.543 1.878 -13.930 1.00 83.00 196 ALA A N 1
ATOM 1388 C CA . ALA A 1 196 ? 2.932 1.438 -13.782 1.00 83.00 196 ALA A CA 1
ATOM 1389 C C . ALA A 1 196 ? 3.257 0.268 -14.724 1.00 83.00 196 ALA A C 1
ATOM 1391 O O . ALA A 1 196 ? 4.340 0.206 -15.301 1.00 83.00 196 ALA A O 1
ATOM 1392 N N . THR A 1 197 ? 2.295 -0.633 -14.929 1.00 85.12 197 THR A N 1
ATOM 1393 C CA . THR A 1 197 ? 2.427 -1.740 -15.882 1.00 85.12 197 THR A CA 1
ATOM 1394 C C . THR A 1 197 ? 2.533 -1.226 -17.319 1.00 85.12 197 THR A C 1
ATOM 1396 O O . THR A 1 197 ? 3.389 -1.694 -18.063 1.00 85.12 197 THR A O 1
ATOM 1399 N N . ALA A 1 198 ? 1.731 -0.223 -17.687 1.00 86.94 198 ALA A N 1
ATOM 1400 C CA . ALA A 1 198 ? 1.732 0.407 -19.006 1.00 86.94 198 ALA A CA 1
ATOM 1401 C C . ALA A 1 198 ? 3.054 1.118 -19.326 1.00 86.94 198 ALA A C 1
ATOM 1403 O O . ALA A 1 198 ? 3.471 1.146 -20.480 1.00 86.94 198 ALA A O 1
ATOM 1404 N N . ALA A 1 199 ? 3.729 1.660 -18.306 1.00 83.06 199 ALA A N 1
ATOM 1405 C CA . ALA A 1 199 ? 5.050 2.268 -18.455 1.00 83.06 199 ALA A CA 1
ATOM 1406 C C . ALA A 1 199 ? 6.152 1.241 -18.778 1.00 83.06 199 ALA A C 1
ATOM 1408 O O . ALA A 1 199 ? 7.181 1.603 -19.338 1.00 83.06 199 ALA A O 1
ATOM 1409 N N . LEU A 1 200 ? 5.943 -0.035 -18.431 1.00 79.44 200 LEU A N 1
ATOM 1410 C CA . LEU A 1 200 ? 6.909 -1.116 -18.651 1.00 79.44 200 LEU A CA 1
ATOM 1411 C C . LEU A 1 200 ? 6.539 -2.022 -19.832 1.00 79.44 200 LEU A C 1
ATOM 1413 O O . LEU A 1 200 ? 7.402 -2.685 -20.400 1.00 79.44 200 LEU A O 1
ATOM 1417 N N . SER A 1 201 ? 5.260 -2.119 -20.188 1.00 82.19 201 SER A N 1
ATOM 1418 C CA . SER A 1 201 ? 4.781 -3.033 -21.222 1.00 82.19 201 SER A CA 1
ATOM 1419 C C . SER A 1 201 ? 3.440 -2.573 -21.794 1.00 82.19 201 SER A C 1
ATOM 1421 O O . SER A 1 201 ? 2.592 -2.098 -21.039 1.00 82.19 201 SER A O 1
ATOM 1423 N N . PRO A 1 202 ? 3.169 -2.809 -23.091 1.00 86.88 202 PRO A N 1
ATOM 1424 C CA . PRO A 1 202 ? 1.833 -2.631 -23.646 1.00 86.88 202 PRO A CA 1
ATOM 1425 C C . PRO A 1 202 ? 0.775 -3.414 -22.856 1.00 86.88 202 PRO A C 1
ATOM 1427 O O . PRO A 1 202 ? 0.985 -4.576 -22.490 1.00 86.88 202 PRO A O 1
ATOM 1430 N N . LEU A 1 203 ? -0.377 -2.781 -22.619 1.00 89.75 203 LEU A N 1
ATOM 1431 C CA . LEU A 1 203 ? -1.506 -3.383 -21.909 1.00 89.75 203 LEU A CA 1
ATOM 1432 C C . LEU A 1 203 ? -2.276 -4.344 -22.826 1.00 89.75 203 LEU A C 1
ATOM 1434 O O . LEU A 1 203 ? -3.291 -3.988 -23.420 1.00 89.75 203 LEU A O 1
ATOM 1438 N N . THR A 1 204 ? -1.795 -5.579 -22.941 1.00 90.62 204 THR A N 1
ATOM 1439 C CA . THR A 1 204 ? -2.556 -6.675 -23.559 1.00 90.62 204 THR A CA 1
ATOM 1440 C C . THR A 1 204 ? -3.538 -7.281 -22.549 1.00 90.62 204 THR A C 1
ATOM 1442 O O . THR A 1 204 ? -3.306 -7.180 -21.340 1.00 90.62 204 THR A O 1
ATOM 1445 N N . PRO A 1 205 ? -4.605 -7.978 -22.989 1.00 90.12 205 PRO A N 1
ATOM 1446 C CA . PRO A 1 205 ? -5.507 -8.676 -22.070 1.00 90.12 205 PRO A CA 1
ATOM 1447 C C . PRO A 1 205 ? -4.780 -9.632 -21.112 1.00 90.12 205 PRO A C 1
ATOM 1449 O O . PRO A 1 205 ? -5.144 -9.721 -19.943 1.00 90.12 205 PRO A O 1
ATOM 1452 N N . ALA A 1 206 ? -3.709 -10.289 -21.574 1.00 88.12 206 ALA A N 1
ATOM 1453 C CA . ALA A 1 206 ? -2.881 -11.160 -20.742 1.00 88.12 206 ALA A CA 1
ATOM 1454 C C . ALA A 1 206 ? -2.115 -10.384 -19.654 1.00 88.12 206 ALA A C 1
ATOM 1456 O O . ALA A 1 206 ? -2.074 -10.822 -18.509 1.00 88.12 206 ALA A O 1
ATOM 1457 N N . ILE A 1 207 ? -1.557 -9.213 -19.980 1.00 87.06 207 ILE A N 1
ATOM 1458 C CA . ILE A 1 207 ? -0.863 -8.347 -19.014 1.00 87.06 207 ILE A CA 1
ATOM 1459 C C . ILE A 1 207 ? -1.840 -7.736 -18.002 1.00 87.06 207 ILE A C 1
ATOM 1461 O O . ILE A 1 207 ? -1.521 -7.655 -16.816 1.00 87.06 207 ILE A O 1
ATOM 1465 N N . VAL A 1 208 ? -3.048 -7.366 -18.432 1.00 89.69 208 VAL A N 1
ATOM 1466 C CA . VAL A 1 208 ? -4.111 -6.901 -17.527 1.00 89.69 208 VAL A CA 1
ATOM 1467 C C . VAL A 1 208 ? -4.546 -8.028 -16.586 1.00 89.69 208 VAL A C 1
ATOM 1469 O O . VAL A 1 208 ? -4.60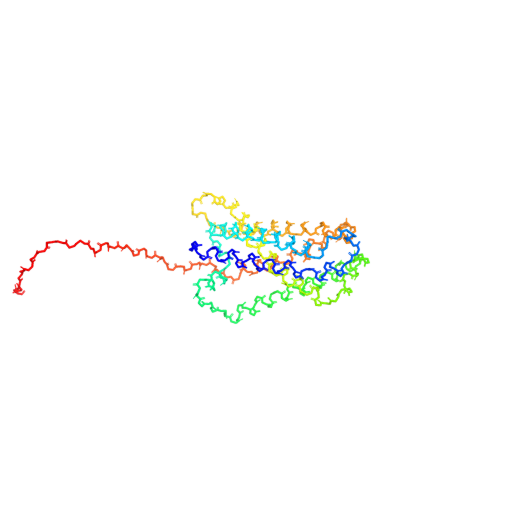3 -7.821 -15.376 1.00 89.69 208 VAL A O 1
ATOM 1472 N N . ALA A 1 209 ? -4.788 -9.234 -17.110 1.00 88.44 209 ALA A N 1
ATOM 1473 C CA . ALA A 1 209 ? -5.139 -10.399 -16.298 1.00 88.44 209 ALA A CA 1
ATOM 1474 C C . ALA A 1 209 ? -4.034 -10.747 -15.291 1.00 88.44 209 ALA A C 1
ATOM 1476 O O . ALA A 1 209 ? -4.325 -11.009 -14.125 1.00 88.44 209 ALA A O 1
ATOM 1477 N N . ARG A 1 210 ? -2.767 -10.679 -15.712 1.00 86.31 210 ARG A N 1
ATOM 1478 C CA . ARG A 1 210 ? -1.605 -10.838 -14.834 1.00 86.31 210 ARG A CA 1
ATOM 1479 C C . ARG A 1 210 ? -1.618 -9.825 -13.699 1.00 86.31 210 ARG A C 1
ATOM 1481 O O . ARG A 1 210 ? -1.478 -10.226 -12.546 1.00 86.31 210 ARG A O 1
ATOM 1488 N N . ALA A 1 211 ? -1.793 -8.539 -14.012 1.00 85.19 211 ALA A N 1
ATOM 1489 C CA . ALA A 1 211 ? -1.824 -7.478 -13.013 1.00 85.19 211 ALA A CA 1
ATOM 1490 C C . ALA A 1 211 ? -2.922 -7.749 -11.978 1.00 85.19 211 ALA A C 1
ATOM 1492 O O . ALA A 1 211 ? -2.616 -7.819 -10.795 1.00 85.19 211 ALA A O 1
ATOM 1493 N N . LEU A 1 212 ? -4.156 -8.022 -12.407 1.00 85.69 212 LEU A N 1
ATOM 1494 C CA . LEU A 1 212 ? -5.268 -8.312 -11.495 1.00 85.69 212 LEU A CA 1
ATOM 1495 C C . LEU A 1 212 ? -5.014 -9.567 -10.637 1.00 85.69 212 LEU A C 1
ATOM 1497 O O . LEU A 1 212 ? -5.151 -9.528 -9.422 1.00 85.69 212 LEU A O 1
ATOM 1501 N N . LEU A 1 213 ? -4.579 -10.680 -11.233 1.00 83.50 213 LEU A N 1
ATOM 1502 C CA . LEU A 1 213 ? -4.445 -11.946 -10.498 1.00 83.50 213 LEU A CA 1
ATOM 1503 C C . LEU A 1 213 ? -3.262 -11.982 -9.523 1.00 83.50 213 LEU A C 1
ATOM 1505 O O . LEU A 1 213 ? -3.352 -12.624 -8.477 1.00 83.50 213 LEU A O 1
ATOM 1509 N N . THR A 1 214 ? -2.144 -11.339 -9.865 1.00 80.94 214 THR A N 1
ATOM 1510 C CA . THR A 1 214 ? -0.906 -11.432 -9.072 1.00 80.94 214 THR A CA 1
ATOM 1511 C C . THR A 1 214 ? -0.806 -10.344 -8.007 1.00 80.94 214 THR A C 1
ATOM 1513 O O . THR A 1 214 ? -0.307 -10.604 -6.908 1.00 80.94 214 THR A O 1
ATOM 1516 N N . THR A 1 215 ? -1.329 -9.146 -8.283 1.00 74.56 215 THR A N 1
ATOM 1517 C CA . THR A 1 215 ? -1.309 -8.040 -7.317 1.00 74.56 215 THR A CA 1
ATOM 1518 C C . THR A 1 215 ? -2.371 -8.236 -6.234 1.00 74.56 215 THR A C 1
ATOM 1520 O O . THR A 1 215 ? -2.072 -8.067 -5.059 1.00 74.56 215 THR A O 1
ATOM 1523 N N . ASP A 1 216 ? -3.554 -8.766 -6.552 1.00 63.81 216 ASP A N 1
ATOM 1524 C CA . ASP A 1 216 ? -4.636 -8.967 -5.572 1.00 63.81 216 ASP A CA 1
ATOM 1525 C C . ASP A 1 216 ? -4.396 -10.142 -4.600 1.00 63.81 216 ASP A C 1
ATOM 1527 O O . ASP A 1 216 ? -5.252 -10.488 -3.780 1.00 63.81 216 ASP A O 1
ATOM 1531 N N . SER A 1 217 ? -3.209 -10.754 -4.636 1.00 59.09 217 SER A N 1
ATOM 1532 C CA . SER A 1 217 ? -2.803 -11.849 -3.750 1.00 59.09 217 SER A CA 1
ATOM 1533 C C . SER A 1 217 ? -2.906 -11.490 -2.251 1.00 59.09 217 SER A C 1
ATOM 1535 O O . SER A 1 217 ? -3.224 -12.350 -1.424 1.00 59.09 217 SER A O 1
ATOM 1537 N N . TRP A 1 218 ? -2.784 -10.209 -1.876 1.00 57.69 218 TRP A N 1
ATOM 1538 C CA . TRP A 1 218 ? -3.019 -9.731 -0.503 1.00 57.69 218 TRP A CA 1
ATOM 1539 C C . TRP A 1 218 ? -4.481 -9.876 -0.038 1.00 57.69 218 TRP A C 1
ATOM 1541 O O . TRP A 1 218 ? -4.721 -10.091 1.158 1.00 57.69 218 TRP A O 1
ATOM 1551 N N . ALA A 1 219 ? -5.466 -9.820 -0.944 1.00 52.78 219 ALA A N 1
ATOM 1552 C CA . ALA A 1 219 ? -6.885 -9.975 -0.616 1.00 52.78 219 ALA A CA 1
ATOM 1553 C C . ALA A 1 219 ? -7.179 -11.377 -0.058 1.00 52.78 219 ALA A C 1
ATOM 1555 O O . ALA A 1 219 ? -7.986 -11.530 0.863 1.00 52.78 219 ALA A O 1
ATOM 1556 N N . TRP A 1 220 ? -6.440 -12.393 -0.513 1.00 42.53 220 TRP A N 1
ATOM 1557 C CA . TRP A 1 220 ? -6.530 -13.759 0.002 1.00 42.53 220 TRP A CA 1
ATOM 1558 C C . TRP A 1 220 ? -6.100 -13.846 1.469 1.00 42.53 220 TRP A C 1
ATOM 1560 O O . TRP A 1 220 ? -6.785 -14.470 2.279 1.00 42.53 220 TRP A O 1
ATOM 1570 N N . SER A 1 221 ? -5.037 -13.139 1.865 1.00 50.72 221 SER A N 1
ATOM 1571 C CA . SER A 1 221 ? -4.606 -13.079 3.272 1.00 50.72 221 SER A CA 1
ATOM 1572 C C . SER A 1 221 ? -5.649 -12.404 4.184 1.00 50.72 221 SER A C 1
ATOM 1574 O O . SER A 1 221 ? -5.806 -12.775 5.352 1.00 50.72 221 SER A O 1
ATOM 1576 N N . ALA A 1 222 ? -6.410 -11.435 3.657 1.00 49.25 222 ALA A N 1
ATOM 1577 C CA . ALA A 1 222 ? -7.524 -10.795 4.358 1.00 49.25 222 ALA A CA 1
ATOM 1578 C C . ALA A 1 222 ? -8.706 -11.756 4.547 1.00 49.25 222 ALA A C 1
ATOM 1580 O O . ALA A 1 222 ? -9.287 -11.799 5.635 1.00 49.25 222 ALA A O 1
ATOM 1581 N N . VAL A 1 223 ? -9.004 -12.579 3.536 1.00 42.88 223 VAL A N 1
ATOM 1582 C CA . VAL A 1 223 ? -9.999 -13.655 3.627 1.00 42.88 223 VAL A CA 1
ATOM 1583 C C . VAL A 1 223 ? -9.607 -14.649 4.724 1.00 42.88 223 VAL A C 1
ATOM 1585 O O . VAL A 1 223 ? -10.407 -14.848 5.637 1.00 42.88 223 VAL A O 1
ATOM 1588 N N . PHE A 1 224 ? -8.371 -15.166 4.743 1.00 34.00 224 PHE A N 1
ATOM 1589 C CA . PHE A 1 224 ? -7.896 -16.108 5.777 1.00 34.00 224 PHE A CA 1
ATOM 1590 C C . PHE A 1 224 ? -7.870 -15.515 7.196 1.00 34.00 224 PHE A C 1
ATOM 1592 O O . PHE A 1 224 ? -8.170 -16.202 8.174 1.00 34.00 224 PHE A O 1
ATOM 1599 N N . SER A 1 225 ? -7.573 -14.220 7.331 1.00 44.16 225 SER A N 1
ATOM 1600 C CA . SER A 1 225 ? -7.676 -13.510 8.613 1.00 44.16 225 SER A CA 1
ATOM 1601 C C . SER A 1 225 ? -9.123 -13.367 9.102 1.00 44.16 225 SER A C 1
ATOM 1603 O O . SER A 1 225 ? -9.336 -13.235 10.308 1.00 44.16 225 SER A O 1
ATOM 1605 N N . SER A 1 226 ? -10.102 -13.339 8.196 1.00 39.09 226 SER A N 1
ATOM 1606 C CA . SER A 1 226 ? -11.521 -13.149 8.521 1.00 39.09 226 SER A CA 1
ATOM 1607 C C . SER A 1 226 ? -12.268 -14.460 8.795 1.00 39.09 226 SER A C 1
ATOM 1609 O O . SER A 1 226 ? -13.237 -14.459 9.552 1.00 39.09 226 SER A O 1
ATOM 1611 N N . SER A 1 227 ? -11.796 -15.582 8.246 1.00 31.28 227 SER A N 1
ATOM 1612 C CA . SER A 1 227 ? -12.383 -16.917 8.425 1.00 31.28 227 SER A CA 1
ATOM 1613 C C . SER A 1 227 ? -11.825 -17.699 9.627 1.00 31.28 227 SER A C 1
ATOM 1615 O O . SER A 1 227 ? -12.390 -18.725 9.994 1.00 31.28 227 SER A O 1
ATOM 1617 N N . GLY A 1 228 ? -10.762 -17.215 10.287 1.00 30.42 228 GLY A N 1
ATOM 1618 C CA . GLY A 1 228 ? -10.002 -17.988 11.283 1.00 30.42 228 GLY A CA 1
ATOM 1619 C C . GLY A 1 228 ? -10.222 -17.693 12.774 1.00 30.42 228 GLY A C 1
ATOM 1620 O O . GLY A 1 228 ? -9.607 -18.358 13.605 1.00 30.42 228 GLY A O 1
ATOM 1621 N N . ALA A 1 229 ? -11.049 -16.727 13.177 1.00 30.00 229 ALA A N 1
ATOM 1622 C CA . ALA A 1 229 ? -11.390 -16.565 14.593 1.00 30.00 229 ALA A CA 1
ATOM 1623 C C . ALA A 1 229 ? -12.642 -15.716 14.756 1.00 30.00 229 ALA A C 1
ATOM 1625 O O . ALA A 1 229 ? -12.696 -14.585 14.277 1.00 30.00 229 ALA A O 1
ATOM 1626 N N . GLY A 1 230 ? -13.615 -16.226 15.513 1.00 28.31 230 GLY A N 1
ATOM 1627 C CA . GLY A 1 230 ? -14.698 -15.421 16.051 1.00 28.31 230 GLY A CA 1
ATOM 1628 C C . GLY A 1 230 ? -14.133 -14.203 16.775 1.00 28.31 230 GLY A C 1
ATOM 1629 O O . GLY A 1 230 ? -13.756 -14.273 17.944 1.00 28.31 230 GLY A O 1
ATOM 1630 N N . TRP A 1 231 ? -14.095 -13.065 16.087 1.00 32.41 231 TRP A N 1
ATOM 1631 C CA . TRP A 1 231 ? -13.782 -11.779 16.681 1.00 32.41 231 TRP A CA 1
ATOM 1632 C C . TRP A 1 231 ? -15.031 -11.313 17.430 1.00 32.41 231 TRP A C 1
ATOM 1634 O O . TRP A 1 231 ? -15.755 -10.413 17.019 1.00 32.41 231 TRP A O 1
ATOM 1644 N N . ARG A 1 232 ? -15.333 -11.998 18.538 1.00 24.92 232 ARG A N 1
ATOM 1645 C CA . ARG A 1 232 ? -16.134 -11.429 19.614 1.00 24.92 232 ARG A CA 1
ATOM 1646 C C . ARG A 1 232 ? -15.157 -10.610 20.438 1.00 24.92 232 ARG A C 1
ATOM 1648 O O . ARG A 1 232 ? -14.358 -11.204 21.165 1.00 24.92 232 ARG A O 1
ATOM 1655 N N . PRO A 1 233 ? -15.186 -9.275 20.372 1.00 29.61 233 PRO A N 1
ATOM 1656 C CA . PRO A 1 233 ? -14.468 -8.510 21.357 1.00 29.61 233 PRO A CA 1
ATOM 1657 C C . PRO A 1 233 ? -15.193 -8.738 22.690 1.00 29.61 233 PRO A C 1
ATOM 1659 O O . PRO A 1 233 ? -16.196 -8.089 22.983 1.00 29.61 233 PRO A O 1
ATOM 1662 N N . ARG A 1 234 ? -14.721 -9.693 23.503 1.00 26.02 234 ARG A N 1
ATOM 1663 C CA . ARG A 1 234 ? -15.015 -9.712 24.940 1.00 26.02 234 ARG A CA 1
ATOM 1664 C C . ARG A 1 234 ? -14.244 -8.551 25.560 1.00 26.02 234 ARG A C 1
ATOM 1666 O O . ARG A 1 234 ? -13.253 -8.741 26.251 1.00 26.02 234 ARG A O 1
ATOM 1673 N N . TRP A 1 235 ? -14.691 -7.331 25.284 1.00 29.23 235 TRP A N 1
ATOM 1674 C CA . TRP A 1 235 ? -14.485 -6.263 26.242 1.00 29.23 235 TRP A CA 1
ATOM 1675 C C . TRP A 1 235 ? -15.387 -6.617 27.427 1.00 29.23 235 TRP A C 1
ATOM 1677 O O . TRP A 1 235 ? -16.595 -6.770 27.213 1.00 29.23 235 TRP A O 1
ATOM 1687 N N . PRO A 1 236 ? -14.869 -6.784 28.658 1.00 25.25 236 PRO A N 1
ATOM 1688 C CA . PRO A 1 236 ? -15.751 -6.656 29.807 1.00 25.25 236 PRO A CA 1
ATOM 1689 C C . PRO A 1 236 ? -16.460 -5.301 29.661 1.00 25.25 236 PRO A C 1
ATOM 1691 O O . PRO A 1 236 ? -15.805 -4.335 29.247 1.00 25.25 236 PRO A O 1
ATOM 1694 N N . PRO A 1 237 ? -17.781 -5.204 29.914 1.00 27.28 237 PRO A N 1
ATOM 1695 C CA . PRO A 1 237 ? -18.446 -3.915 29.907 1.00 27.28 237 PRO A CA 1
ATOM 1696 C C . PRO A 1 237 ? -17.632 -3.013 30.822 1.00 27.28 237 PRO A C 1
ATOM 1698 O O . PRO A 1 237 ? -17.403 -3.338 31.990 1.00 27.28 237 PRO A O 1
ATOM 1701 N N . MET A 1 238 ? -17.117 -1.931 30.245 1.00 28.55 238 MET A N 1
ATOM 1702 C CA . MET A 1 238 ? -16.459 -0.875 30.983 1.00 28.55 238 MET A CA 1
ATOM 1703 C C . MET A 1 238 ? -17.552 -0.334 31.903 1.00 28.55 238 MET A C 1
ATOM 1705 O O . MET A 1 238 ? -18.383 0.469 31.485 1.00 28.55 238 MET A O 1
ATOM 1709 N N . ARG A 1 239 ? -17.649 -0.884 33.123 1.00 26.80 239 ARG A N 1
ATOM 1710 C CA . ARG A 1 239 ? -18.485 -0.320 34.173 1.00 26.80 239 ARG A CA 1
ATOM 1711 C C . ARG A 1 239 ? -17.922 1.073 34.349 1.00 26.80 239 ARG A C 1
ATOM 1713 O O . ARG A 1 239 ? -16.819 1.229 34.870 1.00 26.80 239 ARG A O 1
ATOM 1720 N N . LEU A 1 240 ? -18.651 2.059 33.842 1.00 30.11 240 LEU A N 1
ATOM 1721 C CA . LEU A 1 240 ? -18.519 3.434 34.271 1.00 30.11 240 LEU A CA 1
ATOM 1722 C C . LEU A 1 240 ? -18.631 3.372 35.792 1.00 30.11 240 LEU A C 1
ATOM 1724 O O . LEU A 1 240 ? -19.724 3.235 36.337 1.00 30.11 240 LEU A O 1
ATOM 1728 N N . ARG A 1 241 ? -17.486 3.371 36.484 1.00 28.02 241 ARG A N 1
ATOM 1729 C CA . ARG A 1 241 ? -17.449 3.773 37.879 1.00 28.02 241 ARG A CA 1
ATOM 1730 C C . ARG A 1 241 ? -17.935 5.206 37.830 1.00 28.02 241 ARG A C 1
ATOM 1732 O O . ARG A 1 241 ? -17.199 6.101 37.429 1.00 28.02 241 ARG A O 1
ATOM 1739 N N . THR A 1 242 ? -19.211 5.384 38.142 1.00 29.92 242 THR A N 1
ATOM 1740 C CA . THR A 1 242 ? -19.752 6.658 38.574 1.00 29.92 242 THR A CA 1
ATOM 1741 C C . THR A 1 242 ? -18.769 7.189 39.604 1.00 29.92 242 THR A C 1
ATOM 1743 O O . THR A 1 242 ? -18.642 6.622 40.691 1.00 29.92 242 THR A O 1
ATOM 1746 N N . PHE A 1 243 ? -18.008 8.212 39.226 1.00 29.33 243 PHE A N 1
ATOM 1747 C CA . PHE A 1 243 ? -17.301 9.051 40.173 1.00 29.33 243 PHE A CA 1
ATOM 1748 C C . PHE A 1 243 ? -18.392 9.656 41.055 1.00 29.33 243 PHE A C 1
ATOM 1750 O O . PHE A 1 243 ? -19.052 10.622 40.681 1.00 29.33 243 PHE A O 1
ATOM 1757 N N . ARG A 1 244 ? -18.665 9.014 42.195 1.00 26.97 244 ARG A N 1
ATOM 1758 C CA . ARG A 1 244 ? -19.405 9.654 43.272 1.00 26.97 244 ARG A CA 1
ATOM 1759 C C . ARG A 1 244 ? -18.467 10.736 43.782 1.00 26.97 244 ARG A C 1
ATOM 1761 O O . ARG A 1 244 ? -17.401 10.434 44.305 1.00 26.97 244 ARG A O 1
ATOM 1768 N N . CYS A 1 245 ? -18.848 11.979 43.524 1.00 27.61 245 CYS A N 1
ATOM 1769 C CA . CYS A 1 245 ? -18.227 13.169 44.071 1.00 27.61 245 CYS A CA 1
ATOM 1770 C C . CYS A 1 245 ? -18.308 13.074 45.604 1.00 27.61 245 CYS A C 1
ATOM 1772 O O . CYS A 1 245 ? -19.359 13.316 46.191 1.00 27.61 245 CYS A O 1
ATOM 1774 N N . SER A 1 246 ? -17.242 12.608 46.252 1.00 31.33 246 SER A N 1
ATOM 1775 C CA . SER A 1 246 ? -17.126 12.547 47.709 1.00 31.33 246 SER A CA 1
ATOM 1776 C C . SER A 1 246 ? -16.229 13.683 48.175 1.00 31.33 246 SER A C 1
ATOM 1778 O O . SER A 1 246 ? -15.091 13.476 48.580 1.00 31.33 246 SER A O 1
ATOM 1780 N N . SER A 1 247 ? -16.760 14.896 48.072 1.00 33.03 247 SER A N 1
ATOM 1781 C CA . SER A 1 247 ? -16.217 16.083 48.727 1.00 33.03 247 SER A CA 1
ATOM 1782 C C . SER A 1 247 ? -17.323 17.125 48.872 1.00 33.03 247 SER A C 1
ATOM 1784 O O . SER A 1 247 ? -17.314 18.164 48.223 1.00 33.03 247 SER A O 1
ATOM 1786 N N . CYS A 1 248 ? -18.285 16.818 49.740 1.00 31.19 248 CYS A N 1
ATOM 1787 C CA . CYS A 1 248 ? -19.030 17.823 50.488 1.00 31.19 248 CYS A CA 1
ATOM 1788 C C . CYS A 1 248 ? -18.921 17.436 51.965 1.00 31.19 248 CYS A C 1
ATOM 1790 O O . CYS A 1 248 ? -19.630 16.556 52.447 1.00 31.19 248 CYS A O 1
ATOM 1792 N N . LEU A 1 249 ? -17.971 18.063 52.661 1.00 32.59 249 LEU A N 1
ATOM 1793 C CA . LEU A 1 249 ? -18.035 18.229 54.106 1.00 32.59 249 LEU A CA 1
ATOM 1794 C C . LEU A 1 249 ? -19.2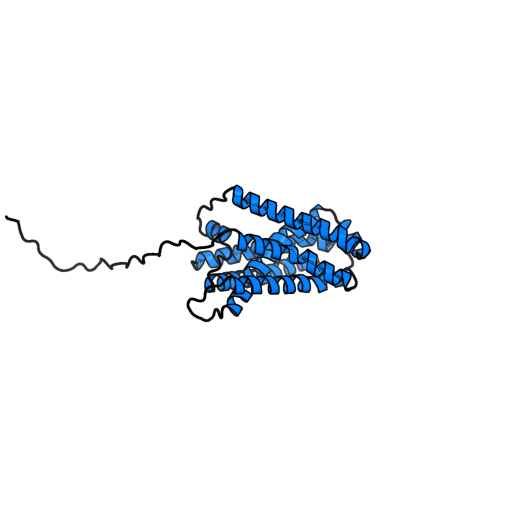49 19.114 54.418 1.00 32.59 249 LEU A C 1
ATOM 1796 O O . LEU A 1 249 ? -19.257 20.248 53.955 1.00 32.59 249 LEU A O 1
ATOM 1800 N N . CYS A 1 250 ? -20.229 18.628 55.186 1.00 29.50 250 CYS A N 1
ATOM 1801 C CA . CYS A 1 250 ? -20.872 19.357 56.295 1.00 29.50 250 CYS A CA 1
ATOM 1802 C C . CYS A 1 250 ? -21.966 18.496 56.966 1.00 29.50 250 CYS A C 1
ATOM 1804 O O . CYS A 1 250 ? -22.609 17.701 56.291 1.00 29.50 250 CYS A O 1
ATOM 1806 N N . CYS A 1 251 ? -22.212 18.734 58.261 1.00 30.17 251 CYS A N 1
ATOM 1807 C CA . CYS A 1 251 ? -23.194 18.107 59.177 1.00 30.17 251 CYS A CA 1
ATOM 1808 C C . CYS A 1 251 ? -22.844 16.690 59.689 1.00 30.17 251 CYS A C 1
ATOM 1810 O O . CYS A 1 251 ? -23.108 15.701 59.025 1.00 30.17 251 CYS A O 1
ATOM 1812 N N . SER A 1 252 ? -22.104 16.500 60.790 1.00 33.56 252 SER A N 1
ATOM 1813 C CA . SER A 1 252 ? -22.345 16.821 62.219 1.00 33.56 252 SER A CA 1
ATOM 1814 C C . SER A 1 252 ? -23.105 15.734 63.005 1.00 33.56 252 SER A C 1
ATOM 1816 O O . SER A 1 252 ? -24.248 15.444 62.674 1.00 33.56 252 SER A O 1
ATOM 1818 N N . ARG A 1 253 ? -22.488 15.319 64.136 1.00 36.72 253 ARG A N 1
ATOM 1819 C CA . ARG A 1 253 ? -23.007 14.557 65.310 1.00 36.72 253 ARG A CA 1
ATOM 1820 C C . ARG A 1 253 ? -23.140 13.043 65.065 1.00 36.72 253 ARG A C 1
ATOM 1822 O O . ARG A 1 253 ? -23.873 12.633 64.186 1.00 36.72 253 ARG A O 1
ATOM 1829 N N . ARG A 1 254 ? -22.388 12.120 65.688 1.00 37.12 254 ARG A N 1
ATOM 1830 C CA . ARG A 1 254 ? -21.968 11.885 67.095 1.00 37.12 254 ARG A CA 1
ATOM 1831 C C . ARG A 1 254 ? -23.151 11.777 68.071 1.00 37.12 254 ARG A C 1
ATOM 1833 O O . ARG A 1 254 ? -23.526 12.786 68.649 1.00 37.12 254 ARG A O 1
ATOM 1840 N N . ALA A 1 255 ? -23.654 10.549 68.230 1.00 36.06 255 ALA A N 1
ATOM 1841 C CA . ALA A 1 255 ? -24.387 9.928 69.355 1.00 36.06 255 ALA A CA 1
ATOM 1842 C C . ALA A 1 255 ? -25.089 8.678 68.764 1.00 36.06 255 ALA A C 1
ATOM 1844 O O . ALA A 1 255 ? -25.516 8.743 67.622 1.00 36.06 255 ALA A O 1
ATOM 1845 N N . GLU A 1 256 ? -25.238 7.496 69.352 1.00 37.38 256 GLU A N 1
ATOM 1846 C CA . GLU A 1 256 ? -24.923 6.920 70.651 1.00 37.38 256 GLU A CA 1
ATOM 1847 C C . GLU A 1 256 ? -25.066 5.386 70.521 1.00 37.38 256 GLU A C 1
ATOM 1849 O O . GLU A 1 256 ? -25.828 4.875 69.707 1.00 37.38 256 GLU A O 1
ATOM 1854 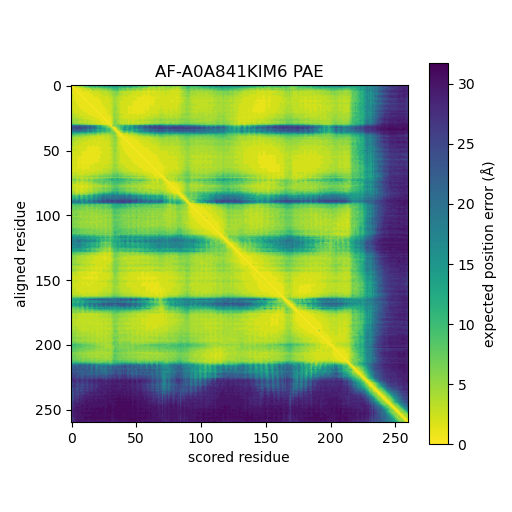N N . ARG A 1 257 ? -24.245 4.690 71.308 1.00 38.28 257 ARG A N 1
ATOM 1855 C CA . ARG A 1 257 ? -24.398 3.371 71.952 1.00 38.28 257 ARG A CA 1
ATOM 1856 C C . ARG A 1 257 ? -25.634 2.491 71.610 1.00 38.28 257 ARG A C 1
ATOM 1858 O O . ARG A 1 257 ? -26.775 2.900 71.763 1.00 38.28 257 ARG A O 1
ATOM 1865 N N . ARG A 1 258 ? -25.339 1.209 71.315 1.00 38.47 258 ARG A N 1
ATOM 1866 C CA . ARG A 1 258 ? -26.163 -0.011 71.568 1.00 38.47 258 ARG A CA 1
ATOM 1867 C C . ARG A 1 258 ? -26.716 -0.033 73.014 1.00 38.47 258 ARG A C 1
ATOM 1869 O O . ARG A 1 258 ? -26.030 0.553 73.857 1.00 38.47 258 ARG A O 1
ATOM 1876 N N . PRO A 1 259 ? -27.845 -0.707 73.361 1.00 53.88 259 PRO A N 1
ATOM 1877 C CA . PRO A 1 259 ? -28.131 -2.163 73.208 1.00 53.88 259 PRO A CA 1
ATOM 1878 C C . PRO A 1 259 ? -29.574 -2.456 72.699 1.00 53.88 259 PRO A C 1
ATOM 1880 O O . PRO A 1 259 ? -30.315 -1.512 72.455 1.00 53.88 259 PRO A O 1
ATOM 1883 N N . ALA A 1 260 ? -30.042 -3.682 72.422 1.00 47.25 260 ALA A N 1
ATOM 1884 C CA . ALA A 1 260 ? -29.778 -5.021 72.971 1.00 47.25 260 ALA A CA 1
ATOM 1885 C C . ALA A 1 260 ? -29.706 -6.113 71.889 1.00 47.25 260 ALA A C 1
ATOM 1887 O O . ALA A 1 260 ? -30.199 -5.868 70.765 1.00 47.25 260 ALA A O 1
#

Sequence (260 aa):
MEKRVHHRLVLLLSCLGCAASLATLPIALALGGAFADLPPLPVLTGGLAVQALVVFALAAHLGLKAAGRVGLAGAPLLAALVGGRSVPLADARLARAIAAGLGVGLLTVVLDGVLFRGALSPAVAAFAEIAPWKRLLAGMLYGGIAEEILLRLFLLSALVYLRARGWRSGARAGAGHVAFAIAVAALVFGLGHLPATAALSPLTPAIVARALLTTDSWAWSAVFSSSGAGWRPRWPPMRLRTFRCSSCLCCSRRAERRPA

Organism: NCBI:txid1743235

Foldseek 3Di:
DDPQLLVLLLQVLLVLQLQLQLLLVLLVVVLPDLCVPDDDPVCNSVVSSVVSSVLLSVLLNQLVVLCVLQVHCQCVVSSCVSVVHDDPPPVVVVVVVVVLVVVLLVVLVVCCCPQCVVVDDVLNVVSVVRDVVSVCSNCCRCVVRVCCSNQVRGQLSVQLCVVQVSVDHPRHRDPVSSVVSLVVSLVVQLVVCVVVLVSRDPDDVSSSVSSSPNRSSVSVVVVVVVPPDDPPPPPPPPPPPPPPPPDDDDDDDDDDDDDD

Solvent-accessible surface area (backbone atoms only — not comparable to full-atom values): 14556 Å² total; per-residue (Å²): 130,58,70,69,50,51,54,54,46,24,52,52,49,10,53,50,25,20,54,14,56,59,40,34,47,65,42,57,63,68,63,46,79,86,55,84,80,66,62,61,67,69,56,44,52,50,51,51,41,54,52,30,35,53,53,30,33,52,29,39,48,50,5,45,50,26,11,59,52,25,71,44,75,60,57,58,68,60,52,31,51,74,61,74,40,88,72,85,75,49,63,69,59,54,50,48,52,52,51,49,51,52,51,48,53,51,49,38,54,51,50,47,60,71,76,39,59,91,68,61,45,72,58,55,52,54,58,70,72,48,61,65,67,37,54,47,43,22,50,51,35,25,56,53,46,32,44,40,39,50,41,60,33,14,46,28,21,43,42,26,20,61,71,50,48,47,88,45,87,87,30,61,64,48,71,69,36,49,53,50,18,44,55,53,47,29,53,53,50,16,58,64,44,45,67,65,45,49,76,56,35,80,82,41,74,65,50,49,50,47,40,40,64,50,62,31,49,63,46,55,57,54,50,57,64,65,75,69,58,87,83,67,80,81,64,73,80,79,73,77,74,73,79,73,85,86,79,77,90,77,88,84,83,92,84,79,81,89,88,134

Mean predicted aligned error: 11.22 Å

InterPro domains:
  IPR003675 CAAX prenyl protease 2/Lysostaphin resistance protein A-like domain [PF02517] (133-208)

Radius of gyration: 25.01 Å; Cα contacts (8 Å, |Δi|>4): 235; chains: 1; bounding box: 50×40×97 Å

pLDDT: mean 77.7, std 21.05, range [24.92, 98.44]